Protein AF-A0A965ESL0-F1 (afdb_monomer_lite)

pLDDT: mean 88.55, std 10.42, range [54.72, 98.31]

Structure (mmCIF, N/CA/C/O backbone):
data_AF-A0A965ESL0-F1
#
_entry.id   AF-A0A965ESL0-F1
#
loop_
_atom_site.group_PDB
_atom_site.id
_atom_site.type_symbol
_atom_site.label_atom_id
_atom_site.label_alt_id
_atom_site.label_comp_id
_atom_site.label_asym_id
_atom_site.label_entity_id
_atom_site.label_seq_id
_atom_site.pdbx_PDB_ins_code
_atom_site.Cartn_x
_atom_site.Cartn_y
_atom_site.Cartn_z
_atom_site.occupancy
_atom_site.B_iso_or_equiv
_atom_site.auth_seq_id
_atom_site.auth_comp_id
_atom_site.auth_asym_id
_atom_site.auth_atom_id
_atom_site.pdbx_PDB_model_num
ATOM 1 N N . MET A 1 1 ? 6.754 11.270 -22.108 1.00 60.31 1 MET A N 1
ATOM 2 C CA . MET A 1 1 ? 6.469 12.120 -20.926 1.00 60.31 1 MET A CA 1
ATOM 3 C C . MET A 1 1 ? 5.030 12.626 -20.895 1.00 60.31 1 MET A C 1
ATOM 5 O O . MET A 1 1 ? 4.373 12.376 -19.897 1.00 60.31 1 MET A O 1
ATOM 9 N N . ALA A 1 2 ? 4.503 13.261 -21.953 1.00 66.12 2 ALA A N 1
ATOM 10 C CA . ALA A 1 2 ? 3.136 13.813 -21.953 1.00 66.12 2 ALA A CA 1
ATOM 11 C C . ALA A 1 2 ? 2.031 12.796 -21.579 1.00 66.12 2 ALA A C 1
ATOM 13 O O . ALA A 1 2 ? 1.161 13.108 -20.772 1.00 66.12 2 ALA A O 1
ATOM 14 N N . SER A 1 3 ? 2.111 11.555 -22.074 1.00 71.81 3 SER A N 1
ATOM 15 C CA . SER A 1 3 ? 1.149 10.488 -21.745 1.00 71.81 3 SER A CA 1
ATOM 16 C C . SER A 1 3 ? 1.184 10.044 -20.276 1.00 71.81 3 SER A C 1
ATOM 18 O O . SER A 1 3 ? 0.144 9.746 -19.699 1.00 71.81 3 SER A O 1
ATOM 20 N N . GLN A 1 4 ? 2.361 10.039 -19.644 1.00 65.81 4 GLN A N 1
ATOM 21 C CA . GLN A 1 4 ? 2.513 9.674 -18.230 1.00 65.81 4 GLN A CA 1
ATOM 22 C C . GLN A 1 4 ? 2.005 10.780 -17.304 1.00 65.81 4 GLN A C 1
ATOM 24 O O . GLN A 1 4 ? 1.351 10.484 -16.309 1.00 65.81 4 GLN A O 1
ATOM 29 N N . VAL A 1 5 ? 2.260 12.046 -17.655 1.00 71.12 5 VAL A N 1
ATOM 30 C CA . VAL A 1 5 ? 1.708 13.198 -16.926 1.00 71.12 5 VAL A CA 1
ATOM 31 C C . VAL A 1 5 ? 0.184 13.180 -17.012 1.00 71.12 5 VAL A C 1
ATOM 33 O O . VAL A 1 5 ? -0.473 13.243 -15.980 1.00 71.12 5 VAL A O 1
ATOM 36 N N . ALA A 1 6 ? -0.381 12.985 -18.208 1.00 73.06 6 ALA A N 1
ATOM 37 C CA . ALA A 1 6 ? -1.827 12.883 -18.387 1.00 73.06 6 ALA A CA 1
ATOM 38 C C . ALA A 1 6 ? -2.443 11.735 -17.565 1.00 73.06 6 ALA A C 1
ATOM 40 O O . ALA A 1 6 ? -3.454 11.941 -16.897 1.00 73.06 6 ALA A O 1
ATOM 41 N N . ALA A 1 7 ? -1.814 10.553 -17.550 1.00 72.69 7 ALA A N 1
ATOM 42 C CA . ALA A 1 7 ? -2.277 9.414 -16.756 1.00 72.69 7 ALA A CA 1
ATOM 43 C C . ALA A 1 7 ? -2.210 9.684 -15.241 1.00 72.69 7 ALA A C 1
ATOM 45 O O . ALA A 1 7 ? -3.164 9.387 -14.521 1.00 72.69 7 ALA A O 1
ATOM 46 N N . ALA A 1 8 ? -1.122 10.286 -14.749 1.00 67.19 8 ALA A N 1
ATOM 47 C CA . ALA A 1 8 ? -0.984 10.657 -13.340 1.00 67.19 8 ALA A CA 1
ATOM 48 C C . ALA A 1 8 ? -2.018 11.720 -12.930 1.00 67.19 8 ALA A C 1
ATOM 50 O O . ALA A 1 8 ? -2.659 11.594 -11.887 1.00 67.19 8 ALA A O 1
ATOM 51 N N . THR A 1 9 ? -2.243 12.730 -13.777 1.00 71.56 9 THR A N 1
ATOM 52 C CA . THR A 1 9 ? -3.274 13.753 -13.566 1.00 71.56 9 THR A CA 1
ATOM 53 C C . THR A 1 9 ? -4.673 13.141 -13.559 1.00 71.56 9 THR A C 1
ATOM 55 O O . THR A 1 9 ? -5.454 13.432 -12.656 1.00 71.56 9 THR A O 1
ATOM 58 N N . ALA A 1 10 ? -4.989 12.258 -14.508 1.00 77.31 10 ALA A N 1
ATOM 59 C CA . ALA A 1 10 ? -6.265 11.550 -14.539 1.00 77.31 10 ALA A CA 1
ATOM 60 C C . ALA A 1 10 ? -6.471 10.708 -13.271 1.00 77.31 10 ALA A C 1
ATOM 62 O O . ALA A 1 10 ? -7.527 10.793 -12.648 1.00 77.31 10 ALA A O 1
ATOM 63 N N . SER A 1 11 ? -5.450 9.967 -12.827 1.00 74.25 11 SER A N 1
ATOM 64 C CA . SER A 1 11 ? -5.519 9.191 -11.584 1.00 74.25 11 SER A CA 1
ATOM 65 C C . SER A 1 11 ? -5.742 10.077 -10.356 1.00 74.25 11 SER A C 1
ATOM 67 O O . SER A 1 11 ? -6.554 9.730 -9.499 1.00 74.25 11 SER A O 1
ATOM 69 N N . ALA A 1 12 ? -5.063 11.225 -10.264 1.00 72.69 12 ALA A N 1
ATOM 70 C CA . ALA A 1 12 ? -5.275 12.183 -9.180 1.00 72.69 12 ALA A CA 1
ATOM 71 C C . ALA A 1 12 ? -6.721 12.707 -9.171 1.00 72.69 12 ALA A C 1
ATOM 73 O O . ALA A 1 12 ? -7.355 12.785 -8.116 1.00 72.69 12 ALA A O 1
ATOM 74 N N . TRP A 1 13 ? -7.276 13.014 -10.349 1.00 73.75 13 TRP A N 1
ATOM 75 C CA . TRP A 1 13 ? -8.674 13.418 -10.483 1.00 73.75 13 TRP A CA 1
ATOM 76 C C . TRP A 1 13 ? -9.642 12.314 -10.084 1.00 73.75 13 TRP A C 1
ATOM 78 O O . TRP A 1 13 ? -10.618 12.618 -9.411 1.00 73.75 13 TRP A O 1
ATOM 88 N N . VAL A 1 14 ? -9.376 11.050 -10.420 1.00 80.94 14 VAL A N 1
ATOM 89 C CA . VAL A 1 14 ? -10.219 9.924 -9.989 1.00 80.94 14 VAL A CA 1
ATOM 90 C C . VAL A 1 14 ? -10.283 9.844 -8.464 1.00 80.94 14 VAL A C 1
ATOM 92 O O . VAL A 1 14 ? -11.382 9.808 -7.912 1.00 80.94 14 VAL A O 1
ATOM 95 N N . PHE A 1 15 ? -9.144 9.895 -7.765 1.00 76.38 15 PHE A N 1
ATOM 96 C CA . PHE A 1 15 ? -9.136 9.857 -6.297 1.00 76.38 15 PHE A CA 1
ATOM 97 C C . PHE A 1 15 ? -9.823 11.076 -5.681 1.00 76.38 15 PHE A C 1
ATOM 99 O O . PHE A 1 15 ? -10.613 10.939 -4.747 1.00 76.38 15 PHE A O 1
ATOM 106 N N . ARG A 1 16 ? -9.600 12.266 -6.248 1.00 75.00 16 ARG A N 1
ATOM 107 C CA . ARG A 1 16 ? -10.266 13.491 -5.799 1.00 75.00 16 ARG A CA 1
ATOM 108 C C . ARG A 1 16 ? -11.776 13.452 -6.031 1.00 75.00 16 ARG A C 1
ATOM 110 O O . ARG A 1 16 ? -12.537 13.836 -5.150 1.00 75.00 16 ARG A O 1
ATOM 117 N N . LEU A 1 17 ? -12.224 13.001 -7.199 1.00 78.69 17 LEU A N 1
ATOM 118 C CA . LEU A 1 17 ? -13.643 12.883 -7.523 1.00 78.69 17 LEU A CA 1
ATOM 119 C C . LEU A 1 17 ? -14.314 11.827 -6.649 1.00 78.69 17 LEU A C 1
ATOM 121 O O . LEU A 1 17 ? -15.408 12.084 -6.158 1.00 78.69 17 LEU A O 1
ATOM 125 N N . ALA A 1 18 ? -13.650 10.698 -6.384 1.00 75.75 18 ALA A N 1
ATOM 126 C CA . ALA A 1 18 ? -14.132 9.706 -5.431 1.00 75.75 18 ALA A CA 1
ATOM 127 C C . ALA A 1 18 ? -14.300 10.322 -4.033 1.00 75.75 18 ALA A C 1
ATOM 129 O O . ALA A 1 18 ? -15.378 10.221 -3.451 1.00 75.75 18 ALA A O 1
ATOM 130 N N . TYR A 1 19 ? -13.288 11.040 -3.532 1.00 72.00 19 TYR A N 1
ATOM 131 C CA . TYR A 1 19 ? -13.355 11.748 -2.250 1.00 72.00 19 TYR A CA 1
ATOM 132 C C . TYR A 1 19 ? -14.537 12.732 -2.186 1.00 72.00 19 TYR A C 1
ATOM 134 O O . TYR A 1 19 ? -15.347 12.683 -1.259 1.00 72.00 19 TYR A O 1
ATOM 142 N N . LEU A 1 20 ? -14.689 13.591 -3.201 1.00 73.31 20 LEU A N 1
ATOM 143 C CA . LEU A 1 20 ? -15.765 14.587 -3.274 1.00 73.31 20 LEU A CA 1
ATOM 144 C C . LEU A 1 20 ? -17.155 13.952 -3.432 1.00 73.31 20 LEU A C 1
ATOM 146 O O . LEU A 1 20 ? -18.128 14.440 -2.854 1.00 73.31 20 LEU A O 1
ATOM 150 N N . ALA A 1 21 ? -17.268 12.871 -4.204 1.00 76.75 21 ALA A N 1
ATOM 151 C CA . ALA A 1 21 ? -18.515 12.133 -4.368 1.00 76.75 21 ALA A CA 1
ATOM 152 C C . ALA A 1 21 ? -18.962 11.520 -3.035 1.00 76.75 21 ALA A C 1
ATOM 154 O O . ALA A 1 21 ? -20.127 11.650 -2.660 1.00 76.75 21 ALA A O 1
ATOM 155 N N . LEU A 1 22 ? -18.031 10.937 -2.275 1.00 67.44 22 LEU A N 1
ATOM 156 C CA . LEU A 1 22 ? -18.305 10.383 -0.948 1.00 67.44 22 LEU A CA 1
ATOM 157 C C . LEU A 1 22 ? -18.691 11.474 0.056 1.00 67.44 22 LEU A C 1
ATOM 159 O O . LEU A 1 22 ? -19.660 11.299 0.788 1.00 67.44 22 LEU A O 1
ATOM 163 N N . GLN A 1 23 ? -18.028 12.636 0.035 1.00 64.94 23 GLN A N 1
ATOM 164 C CA . GLN A 1 23 ? -18.424 13.790 0.858 1.00 64.94 23 GLN A CA 1
ATOM 165 C C . GLN A 1 23 ? -19.874 14.236 0.616 1.00 64.94 23 GLN A C 1
ATOM 167 O O . GLN A 1 23 ? -20.544 14.750 1.522 1.00 64.94 23 GLN A O 1
ATOM 172 N N . ARG A 1 24 ? -20.362 14.088 -0.620 1.00 67.06 24 ARG A N 1
ATOM 173 C CA . ARG A 1 24 ? -21.724 14.462 -1.023 1.00 67.06 24 ARG A CA 1
ATOM 174 C C . ARG A 1 24 ? -22.739 13.330 -0.866 1.00 67.06 24 ARG A C 1
ATOM 176 O O . ARG A 1 24 ? -23.935 13.606 -0.917 1.00 67.06 24 ARG A O 1
ATOM 183 N N . ALA A 1 25 ? -22.300 12.092 -0.643 1.00 71.62 25 ALA A N 1
ATOM 184 C CA . ALA A 1 25 ? -23.190 10.954 -0.467 1.00 71.62 25 ALA A CA 1
ATOM 185 C C . ALA A 1 25 ? -23.975 11.082 0.851 1.00 71.62 25 ALA A C 1
ATOM 187 O O . ALA A 1 25 ? -23.467 10.854 1.949 1.00 71.62 25 ALA A O 1
ATOM 188 N N . THR A 1 26 ? -25.258 11.422 0.735 1.00 54.72 26 THR A N 1
ATOM 189 C CA . THR A 1 26 ? -26.199 11.635 1.849 1.00 54.72 26 THR A CA 1
ATOM 190 C C . THR A 1 26 ? -26.342 10.417 2.762 1.00 54.72 26 THR A C 1
ATOM 192 O O . THR A 1 26 ? -26.621 10.571 3.948 1.00 54.72 26 THR A O 1
ATOM 195 N N . LEU A 1 27 ? -26.115 9.213 2.233 1.00 58.69 27 LEU A N 1
ATOM 196 C CA . LEU A 1 27 ? -26.116 7.958 2.989 1.00 58.69 27 LEU A CA 1
ATOM 197 C C . LEU A 1 27 ? -24.990 7.893 4.032 1.00 58.69 27 LEU A C 1
ATOM 199 O O . LEU A 1 27 ? -25.225 7.417 5.136 1.00 58.69 27 LEU A O 1
ATOM 203 N N . LEU A 1 28 ? -23.802 8.424 3.729 1.00 59.88 28 LEU A N 1
ATOM 204 C CA . LEU A 1 28 ? -22.668 8.419 4.660 1.00 59.88 28 LEU A CA 1
ATOM 205 C C . LEU A 1 28 ? -22.870 9.421 5.803 1.00 59.88 28 LEU A C 1
ATOM 207 O O . LEU A 1 28 ? -22.642 9.086 6.965 1.00 59.88 28 LEU A O 1
ATOM 211 N N . ARG A 1 29 ? -23.423 10.603 5.498 1.00 63.31 29 ARG A N 1
ATOM 212 C CA . ARG A 1 29 ? -23.794 11.611 6.510 1.00 63.31 29 ARG A CA 1
ATOM 213 C C . ARG A 1 29 ? -24.826 11.087 7.509 1.00 63.31 29 ARG A C 1
ATOM 215 O O . ARG A 1 29 ? -24.720 11.352 8.699 1.00 63.31 29 ARG A O 1
ATOM 222 N N . ARG A 1 30 ? -25.796 10.284 7.052 1.00 60.03 30 ARG A N 1
ATOM 223 C CA . ARG A 1 30 ? -26.817 9.665 7.924 1.00 60.03 30 ARG A CA 1
ATOM 224 C C . ARG A 1 30 ? -26.239 8.693 8.958 1.00 60.03 30 ARG A C 1
ATOM 226 O O . ARG A 1 30 ? -26.904 8.421 9.950 1.00 60.03 30 ARG A O 1
ATOM 233 N N . HIS A 1 31 ? -25.024 8.192 8.741 1.00 61.72 31 HIS A N 1
ATOM 234 C CA . HIS A 1 31 ? -24.328 7.289 9.657 1.00 61.72 31 HIS A CA 1
ATOM 235 C C . HIS A 1 31 ? -23.148 7.957 10.389 1.00 61.72 31 HIS A C 1
ATOM 237 O O . HIS A 1 31 ? -22.359 7.253 11.015 1.00 61.72 31 HIS A O 1
ATOM 243 N N . GLY A 1 32 ? -23.001 9.290 10.313 1.00 57.41 32 GLY A N 1
ATOM 244 C CA . GLY A 1 32 ? -21.863 10.009 10.909 1.00 57.41 32 GLY A CA 1
ATOM 245 C C . GLY A 1 32 ? -20.515 9.683 10.249 1.00 57.41 32 GLY A C 1
ATOM 246 O O . GLY A 1 32 ? -19.460 9.809 10.870 1.00 57.41 32 GLY A O 1
ATOM 247 N N . ILE A 1 33 ? -20.545 9.208 8.997 1.00 64.06 33 ILE A N 1
ATOM 248 C CA . ILE A 1 33 ? -19.378 8.838 8.181 1.00 64.06 33 ILE A CA 1
ATOM 249 C C . ILE A 1 33 ? -19.012 10.009 7.256 1.00 64.06 33 ILE A C 1
ATOM 251 O O . ILE A 1 33 ? -18.824 9.869 6.052 1.00 64.06 33 ILE A O 1
ATOM 255 N N . ASP A 1 34 ? -18.973 11.210 7.807 1.00 66.12 34 ASP A N 1
ATOM 256 C CA . ASP A 1 34 ? -18.629 12.453 7.118 1.00 66.12 34 ASP A CA 1
ATOM 257 C C . ASP A 1 34 ? -17.328 13.070 7.635 1.00 66.12 34 ASP A C 1
ATOM 259 O O . ASP A 1 34 ? -16.857 14.070 7.092 1.00 66.12 34 ASP A O 1
ATOM 263 N N . SER A 1 35 ? -16.682 12.431 8.619 1.00 78.50 35 SER A N 1
ATOM 264 C CA . SER A 1 35 ? -15.357 12.862 9.057 1.00 78.50 35 SER A CA 1
ATOM 265 C C . SER A 1 35 ? -14.326 12.720 7.919 1.00 78.50 35 SER A C 1
ATOM 267 O O . SER A 1 35 ? -14.246 11.658 7.284 1.00 78.50 35 SER A O 1
ATOM 269 N N . PRO A 1 36 ? -13.477 13.741 7.690 1.00 76.81 36 PRO A N 1
ATOM 270 C CA . PRO A 1 36 ? -12.371 13.682 6.730 1.00 76.81 36 PRO A CA 1
ATOM 271 C C . PRO A 1 36 ? -11.477 12.443 6.901 1.00 76.81 36 PRO A C 1
ATOM 273 O O . PRO A 1 36 ? -11.017 11.854 5.922 1.00 76.81 36 PRO A O 1
ATOM 276 N N . ALA A 1 37 ? -11.311 11.975 8.143 1.00 78.88 37 ALA A N 1
ATOM 277 C CA . ALA A 1 37 ? -10.585 10.751 8.467 1.00 78.88 37 ALA A CA 1
ATOM 278 C C . ALA A 1 37 ? -11.185 9.501 7.799 1.00 78.88 37 ALA A C 1
ATOM 280 O O . ALA A 1 37 ? -10.452 8.697 7.223 1.00 78.88 37 ALA A O 1
ATOM 281 N N . PHE A 1 38 ? -12.508 9.324 7.858 1.00 79.81 38 PHE A N 1
ATOM 282 C CA . PHE A 1 38 ? -13.176 8.155 7.275 1.00 79.81 38 PHE A CA 1
ATOM 283 C C . PHE A 1 38 ? -13.100 8.166 5.748 1.00 79.81 38 PHE A C 1
ATOM 285 O O . PHE A 1 38 ? -12.831 7.140 5.123 1.00 79.81 38 PHE A O 1
ATOM 292 N N . LEU A 1 39 ? -13.284 9.345 5.155 1.00 80.50 39 LEU A N 1
ATOM 293 C CA . LEU A 1 39 ? -13.212 9.544 3.711 1.00 80.50 39 LEU A CA 1
ATOM 294 C C . LEU A 1 39 ? -11.800 9.276 3.179 1.00 80.50 39 LEU A C 1
ATOM 296 O O . LEU A 1 39 ? -11.645 8.552 2.197 1.00 80.50 39 LEU A O 1
ATOM 300 N N . SER A 1 40 ? -10.773 9.774 3.872 1.00 81.38 40 SER A N 1
ATOM 301 C CA . SER A 1 40 ? -9.368 9.491 3.556 1.00 81.38 40 SER A CA 1
ATOM 302 C C . SER A 1 40 ? -9.075 7.984 3.569 1.00 81.38 40 SER A C 1
ATOM 304 O O . SER A 1 40 ? -8.505 7.443 2.619 1.00 81.38 40 SER A O 1
ATOM 306 N N . ARG A 1 41 ? -9.559 7.256 4.586 1.00 84.50 41 ARG A N 1
ATOM 307 C CA . ARG A 1 41 ? -9.397 5.792 4.677 1.00 84.50 41 ARG A CA 1
ATOM 308 C C . ARG A 1 41 ? -10.115 5.044 3.556 1.00 84.50 41 ARG A C 1
ATOM 310 O O . ARG A 1 41 ? -9.591 4.053 3.054 1.00 84.50 41 ARG A O 1
ATOM 317 N N . TYR A 1 42 ? -11.279 5.520 3.125 1.00 83.44 42 TYR A N 1
ATOM 318 C CA . TYR A 1 42 ? -11.976 4.926 1.988 1.00 83.44 42 TYR A CA 1
ATOM 319 C C . TYR A 1 42 ? -11.211 5.130 0.673 1.00 83.44 42 TYR A C 1
ATOM 321 O O . TYR A 1 42 ? -11.039 4.179 -0.088 1.00 83.44 42 TYR A O 1
ATOM 329 N N . VAL A 1 43 ? -10.694 6.337 0.415 1.00 85.62 43 VAL A N 1
ATOM 330 C CA . VAL A 1 43 ? -9.859 6.593 -0.773 1.00 85.62 43 VAL A CA 1
ATOM 331 C C . VAL A 1 43 ? -8.585 5.746 -0.737 1.00 85.62 43 VAL A C 1
ATOM 333 O O . VAL A 1 43 ? -8.197 5.194 -1.765 1.00 85.62 43 VAL A O 1
ATOM 336 N N . SER A 1 44 ? -7.996 5.545 0.445 1.00 87.00 44 SER A N 1
ATOM 337 C CA . SER A 1 44 ? -6.887 4.606 0.647 1.00 87.00 44 SER A CA 1
ATOM 338 C 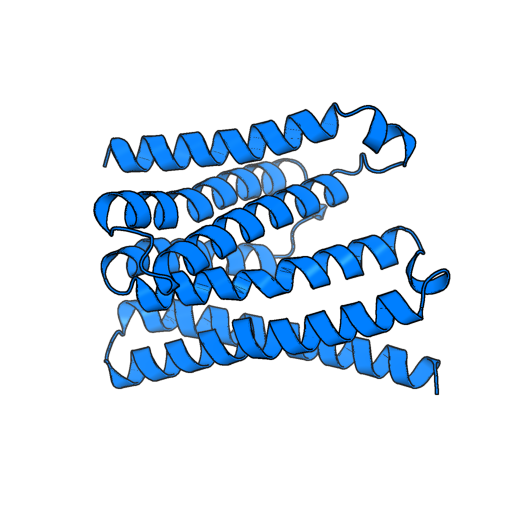C . SER A 1 44 ? -7.256 3.166 0.253 1.00 87.00 44 SER A C 1
ATOM 340 O O . SER A 1 44 ? -6.481 2.513 -0.444 1.00 87.00 44 SER A O 1
ATOM 342 N N . CYS A 1 45 ? -8.455 2.677 0.601 1.00 89.12 45 CYS A N 1
ATOM 343 C CA . CYS A 1 45 ? -8.947 1.372 0.130 1.00 89.12 45 CYS A CA 1
ATOM 344 C C . CYS A 1 45 ? -9.117 1.312 -1.395 1.00 89.12 45 CYS A C 1
ATOM 346 O O . CYS A 1 45 ? -8.781 0.294 -1.997 1.00 89.12 45 CYS A O 1
ATOM 348 N N . LEU A 1 46 ? -9.642 2.369 -2.026 1.00 89.31 46 LEU A N 1
ATOM 349 C CA . LEU A 1 46 ? -9.777 2.421 -3.487 1.00 89.31 46 LEU A CA 1
ATOM 350 C C . LEU A 1 46 ? -8.410 2.371 -4.173 1.00 89.31 46 LEU A C 1
ATOM 352 O O . LEU A 1 46 ? -8.230 1.637 -5.142 1.00 89.31 46 LEU A O 1
ATOM 356 N N . HIS A 1 47 ? -7.445 3.128 -3.651 1.00 91.94 47 HIS A N 1
ATOM 357 C CA . HIS A 1 47 ? -6.070 3.119 -4.127 1.00 91.94 47 HIS A CA 1
ATOM 358 C C . HIS A 1 47 ? -5.439 1.728 -3.998 1.00 91.94 47 HIS A C 1
ATOM 360 O O . HIS A 1 47 ? -4.970 1.176 -4.994 1.00 91.94 47 HIS A O 1
ATOM 366 N N . ALA A 1 48 ? -5.508 1.125 -2.808 1.00 94.12 48 ALA A N 1
ATOM 367 C CA . ALA A 1 48 ? -5.013 -0.227 -2.564 1.00 94.12 48 ALA A CA 1
ATOM 368 C C . ALA A 1 48 ? -5.680 -1.257 -3.487 1.00 94.12 48 ALA A C 1
ATOM 370 O O . ALA A 1 48 ? -4.997 -2.101 -4.058 1.00 94.12 48 ALA A O 1
ATOM 371 N N . GLY A 1 49 ? -6.995 -1.162 -3.704 1.00 94.50 49 GLY A N 1
ATOM 372 C CA . GLY A 1 49 ? -7.713 -2.039 -4.629 1.00 94.50 49 GLY A CA 1
ATOM 373 C C . GLY A 1 49 ? -7.270 -1.897 -6.078 1.00 94.50 49 GLY A C 1
ATOM 374 O O . GLY A 1 49 ? -7.083 -2.910 -6.748 1.00 94.50 49 GLY A O 1
ATOM 375 N N . ALA A 1 50 ? -7.029 -0.672 -6.548 1.00 94.38 50 ALA A N 1
ATOM 376 C CA . ALA A 1 50 ? -6.500 -0.443 -7.888 1.00 94.38 50 ALA A CA 1
ATOM 377 C C . ALA A 1 50 ? -5.096 -1.049 -8.055 1.00 94.38 50 ALA A C 1
ATOM 379 O O . ALA A 1 50 ? -4.824 -1.702 -9.063 1.00 94.38 50 ALA A O 1
ATOM 380 N N . LEU A 1 51 ? -4.224 -0.891 -7.053 1.00 96.88 51 LEU A N 1
ATOM 381 C CA . LEU A 1 51 ? -2.894 -1.499 -7.057 1.00 96.88 51 LEU A CA 1
ATOM 382 C C . LEU A 1 51 ? -2.978 -3.029 -7.042 1.00 96.88 51 LEU A C 1
ATOM 384 O O . LEU A 1 51 ? -2.421 -3.671 -7.929 1.00 96.88 51 LEU A O 1
ATOM 388 N N . VAL A 1 52 ? -3.719 -3.623 -6.104 1.00 97.62 52 VAL A N 1
ATOM 389 C CA . VAL A 1 52 ? -3.887 -5.084 -6.010 1.00 97.62 52 VAL A CA 1
ATOM 390 C C . VAL A 1 52 ? -4.432 -5.664 -7.317 1.00 97.62 52 VAL A C 1
ATOM 392 O O . VAL A 1 52 ? -3.919 -6.679 -7.786 1.00 97.62 52 VAL A O 1
ATOM 395 N N . ALA A 1 53 ? -5.411 -5.005 -7.945 1.00 97.31 53 ALA A N 1
ATOM 396 C CA . ALA A 1 53 ? -5.935 -5.420 -9.243 1.00 97.31 53 ALA A CA 1
ATOM 397 C C . ALA A 1 53 ? -4.854 -5.390 -10.336 1.00 97.31 53 ALA A C 1
ATOM 399 O O . ALA A 1 53 ? -4.702 -6.368 -11.065 1.00 97.31 53 ALA A O 1
ATOM 400 N N . LEU A 1 54 ? -4.055 -4.319 -10.424 1.00 96.94 54 LEU A N 1
ATOM 401 C CA . LEU A 1 54 ? -2.932 -4.252 -11.367 1.00 96.94 54 LEU A CA 1
ATOM 402 C C . LEU A 1 54 ? -1.868 -5.320 -11.101 1.00 96.94 54 LEU A C 1
ATOM 404 O O . LEU A 1 54 ? -1.325 -5.880 -12.053 1.00 96.94 54 LEU A O 1
ATOM 408 N N . GLY A 1 55 ? -1.565 -5.599 -9.832 1.00 97.69 55 GLY A N 1
ATOM 409 C CA . GLY A 1 55 ? -0.639 -6.662 -9.446 1.00 97.69 55 GLY A CA 1
ATOM 410 C C . GLY A 1 55 ? -1.142 -8.034 -9.891 1.00 97.69 55 GLY A C 1
ATOM 411 O O . GLY A 1 55 ? -0.392 -8.802 -10.488 1.00 97.69 55 GLY A O 1
ATOM 412 N N . PHE A 1 56 ? -2.431 -8.311 -9.680 1.00 98.12 56 PHE A N 1
ATOM 413 C CA . PHE A 1 56 ? -3.061 -9.559 -10.105 1.00 98.12 56 PHE A CA 1
ATOM 414 C C . PHE A 1 56 ? -3.080 -9.716 -11.629 1.00 98.12 56 PHE A C 1
ATOM 416 O O . PHE A 1 56 ? -2.703 -10.770 -12.133 1.00 98.12 56 PHE A O 1
ATOM 423 N N . LEU A 1 57 ? -3.474 -8.674 -12.372 1.00 97.75 57 LEU A N 1
ATOM 424 C CA . LEU A 1 57 ? -3.499 -8.711 -13.839 1.00 97.75 57 LEU A CA 1
ATOM 425 C C . LEU A 1 57 ? -2.116 -9.023 -14.426 1.00 97.75 57 LEU A C 1
ATOM 427 O O . LEU A 1 57 ? -2.022 -9.776 -15.393 1.00 97.75 57 LEU A O 1
ATOM 431 N N . TRP A 1 58 ? -1.050 -8.485 -13.826 1.00 97.94 58 TRP A N 1
ATOM 432 C CA . TRP A 1 58 ? 0.321 -8.788 -14.231 1.00 97.94 58 TRP A CA 1
ATOM 433 C C . TRP A 1 58 ? 0.726 -10.231 -13.920 1.00 97.94 58 TRP A C 1
ATOM 435 O O . TRP A 1 58 ? 1.140 -10.952 -14.823 1.00 97.94 58 TRP A O 1
ATOM 445 N N . GLU A 1 59 ? 0.572 -10.679 -12.670 1.00 97.31 59 GLU A N 1
ATOM 446 C CA . GLU A 1 59 ? 0.963 -12.039 -12.257 1.00 97.31 59 GLU A CA 1
ATOM 447 C C . GLU A 1 59 ? 0.148 -13.130 -12.976 1.00 97.31 59 GLU A C 1
ATOM 449 O O . GLU A 1 59 ? 0.645 -14.231 -13.195 1.00 97.31 59 GLU A O 1
ATOM 454 N N . ALA A 1 60 ? -1.080 -12.823 -13.402 1.00 97.50 60 ALA A N 1
ATOM 455 C CA . ALA A 1 60 ? -1.914 -13.718 -14.202 1.00 97.50 60 ALA A CA 1
ATOM 456 C C . ALA A 1 60 ? -1.548 -13.743 -15.702 1.00 97.50 60 ALA A C 1
ATOM 458 O O . ALA A 1 60 ? -2.182 -14.469 -16.466 1.00 97.50 60 ALA A O 1
ATOM 459 N N . GLY A 1 61 ? -0.575 -12.940 -16.153 1.00 96.94 61 GLY A N 1
ATOM 460 C CA . GLY A 1 61 ? -0.222 -12.818 -17.572 1.00 96.94 61 GLY A CA 1
ATOM 461 C C . GLY A 1 61 ? -1.301 -12.136 -18.422 1.00 96.94 61 GLY A C 1
ATOM 462 O O . GLY A 1 61 ? -1.291 -12.252 -19.645 1.00 96.94 61 GLY A O 1
ATOM 463 N N . LEU A 1 62 ? -2.237 -11.427 -17.783 1.00 96.88 62 LEU A N 1
ATOM 464 C CA . LEU A 1 62 ? -3.330 -10.701 -18.437 1.00 96.88 62 LEU A CA 1
ATOM 465 C C . LEU A 1 62 ? -2.947 -9.256 -18.780 1.00 96.88 62 LEU A C 1
ATOM 467 O O . LEU A 1 62 ? -3.743 -8.542 -19.390 1.00 96.88 62 LEU A O 1
ATOM 471 N N . ALA A 1 63 ? -1.754 -8.812 -18.374 1.00 96.00 63 ALA A N 1
ATOM 472 C CA . ALA A 1 63 ? -1.260 -7.467 -18.611 1.00 96.00 63 ALA A CA 1
ATOM 473 C C . ALA A 1 63 ? -0.038 -7.418 -19.521 1.00 96.00 63 ALA A C 1
ATOM 475 O O . ALA A 1 63 ? 0.912 -8.176 -19.347 1.00 96.00 63 ALA A O 1
ATOM 476 N N . ALA A 1 64 ? -0.060 -6.478 -20.469 1.00 94.25 64 ALA A N 1
ATOM 477 C CA . ALA A 1 64 ? 1.061 -6.206 -21.354 1.00 94.25 64 ALA A CA 1
ATOM 478 C C . ALA A 1 64 ? 1.865 -4.987 -20.847 1.00 94.25 64 ALA A C 1
ATOM 480 O O . ALA A 1 64 ? 1.287 -4.060 -20.264 1.00 94.25 64 ALA A O 1
ATOM 481 N N . PRO A 1 65 ? 3.202 -4.964 -21.032 1.00 94.06 65 PRO A N 1
ATOM 482 C CA . PRO A 1 65 ? 4.059 -3.909 -20.482 1.00 94.06 65 PRO A CA 1
ATOM 483 C C . PRO A 1 65 ? 3.712 -2.487 -20.943 1.00 94.06 65 PRO A C 1
ATOM 485 O O . PRO A 1 65 ? 3.938 -1.530 -20.195 1.00 94.06 65 PRO A O 1
ATOM 488 N N . ASP A 1 66 ? 3.190 -2.352 -22.162 1.00 92.75 66 ASP A N 1
ATOM 489 C CA . ASP A 1 66 ? 2.884 -1.099 -22.854 1.00 92.75 66 ASP A CA 1
ATOM 490 C C . ASP A 1 66 ? 1.778 -0.290 -22.168 1.00 92.75 66 ASP A C 1
ATOM 492 O O . ASP A 1 66 ? 1.896 0.932 -22.056 1.00 92.75 66 ASP A O 1
ATOM 496 N N . TRP A 1 67 ? 0.751 -0.956 -21.638 1.00 90.81 67 TRP A N 1
ATOM 497 C CA . TRP A 1 67 ? -0.317 -0.303 -20.882 1.00 90.81 67 TRP A CA 1
ATOM 498 C C . TRP A 1 67 ? -0.160 -0.447 -19.368 1.00 90.81 67 TRP A C 1
ATOM 500 O O . TRP A 1 67 ? -0.566 0.448 -18.622 1.00 90.81 67 TRP A O 1
ATOM 510 N N . TRP A 1 68 ? 0.469 -1.521 -18.886 1.00 95.44 68 TRP A N 1
ATOM 511 C CA . TRP A 1 68 ? 0.613 -1.757 -17.451 1.00 95.44 68 TRP A CA 1
ATOM 512 C C . TRP A 1 68 ? 1.596 -0.784 -16.799 1.00 95.44 68 TRP A C 1
ATOM 514 O O . TRP A 1 68 ? 1.275 -0.161 -15.787 1.00 95.44 68 TRP A O 1
ATOM 524 N N . THR A 1 69 ? 2.773 -0.585 -17.401 1.00 94.25 69 THR A N 1
ATOM 525 C CA . THR A 1 69 ? 3.835 0.255 -16.818 1.00 94.25 69 THR A CA 1
ATOM 526 C C . THR A 1 69 ? 3.395 1.712 -16.618 1.00 94.25 69 THR A C 1
ATOM 528 O O . THR A 1 69 ? 3.654 2.268 -15.546 1.00 94.25 69 THR A O 1
ATOM 531 N N . PRO A 1 70 ? 2.724 2.372 -17.588 1.00 91.25 70 PRO A N 1
ATOM 532 C CA . PRO A 1 70 ? 2.194 3.717 -17.376 1.00 91.25 70 PRO A CA 1
ATOM 533 C C . PRO A 1 70 ? 1.205 3.801 -16.208 1.00 91.25 70 PRO A C 1
ATOM 535 O O . PRO A 1 70 ? 1.305 4.734 -15.412 1.00 91.25 70 PRO A O 1
ATOM 538 N N . LEU A 1 71 ? 0.295 2.830 -16.068 1.00 91.81 71 LEU A N 1
ATOM 539 C CA . LEU A 1 71 ? -0.684 2.803 -14.976 1.00 91.81 71 LEU A CA 1
ATOM 540 C C . LEU A 1 71 ? -0.024 2.536 -13.621 1.00 91.81 71 LEU A C 1
ATOM 542 O O . LEU A 1 71 ? -0.302 3.247 -12.655 1.00 91.81 71 LEU A O 1
ATOM 546 N N . ALA A 1 72 ? 0.902 1.577 -13.571 1.00 93.69 72 ALA A N 1
ATOM 547 C CA . ALA A 1 72 ? 1.681 1.251 -12.382 1.00 93.69 72 ALA A CA 1
ATOM 548 C C . ALA A 1 72 ? 2.421 2.479 -11.829 1.00 93.69 72 ALA A C 1
ATOM 550 O O . ALA A 1 72 ? 2.489 2.667 -10.620 1.00 93.69 72 ALA A O 1
ATOM 551 N N . ARG A 1 73 ? 2.924 3.362 -12.701 1.00 93.56 73 ARG A N 1
ATOM 552 C CA . ARG A 1 73 ? 3.543 4.634 -12.292 1.00 93.56 73 ARG A CA 1
ATOM 553 C C . ARG A 1 73 ? 2.520 5.702 -11.916 1.00 93.56 73 ARG A C 1
ATOM 555 O O . ARG A 1 73 ? 2.727 6.438 -10.956 1.00 93.56 73 ARG A O 1
ATOM 562 N N . ALA A 1 74 ? 1.441 5.821 -12.685 1.00 89.75 74 ALA A N 1
ATOM 563 C CA . ALA A 1 74 ? 0.466 6.895 -12.530 1.00 89.75 74 ALA A CA 1
ATOM 564 C C . ALA A 1 74 ? -0.326 6.800 -11.221 1.00 89.75 74 ALA A C 1
ATOM 566 O O . ALA A 1 74 ? -0.559 7.825 -10.585 1.00 89.75 74 ALA A O 1
ATOM 567 N N . ILE A 1 75 ? -0.722 5.593 -10.806 1.00 90.50 75 ILE A N 1
ATOM 568 C CA . ILE A 1 75 ? -1.625 5.403 -9.664 1.00 90.50 75 ILE A CA 1
ATOM 569 C C . ILE A 1 75 ? -0.992 5.828 -8.322 1.00 90.50 75 ILE A C 1
ATOM 571 O O . ILE A 1 75 ? -1.617 6.626 -7.618 1.00 90.50 75 ILE A O 1
ATOM 575 N N . PRO A 1 76 ? 0.232 5.395 -7.953 1.00 92.56 76 PRO A N 1
ATOM 576 C CA . PRO A 1 76 ? 0.906 5.872 -6.738 1.00 92.56 76 PRO A CA 1
ATOM 577 C C . PRO A 1 76 ? 1.165 7.379 -6.739 1.00 92.56 76 PRO A C 1
ATOM 579 O O . PRO A 1 76 ? 0.967 8.038 -5.723 1.00 92.56 76 PRO A O 1
ATOM 582 N N . ILE A 1 77 ? 1.552 7.951 -7.883 1.00 90.06 77 ILE A N 1
ATOM 583 C CA . ILE A 1 77 ? 1.784 9.397 -7.999 1.00 90.06 77 ILE A CA 1
ATOM 584 C C . ILE A 1 77 ? 0.475 10.178 -7.854 1.00 90.06 77 ILE A C 1
ATOM 586 O O . ILE A 1 77 ? 0.429 11.177 -7.141 1.00 90.06 77 ILE A O 1
ATOM 590 N N . GLY A 1 78 ? -0.608 9.713 -8.481 1.00 84.06 78 GLY A N 1
ATOM 591 C CA . GLY A 1 78 ? -1.929 10.317 -8.330 1.00 84.06 78 GLY A CA 1
ATOM 592 C C . GLY A 1 78 ? -2.413 10.293 -6.879 1.00 84.06 78 GLY A C 1
ATOM 593 O O . GLY A 1 78 ? -3.010 11.263 -6.412 1.00 84.06 78 GLY A O 1
ATOM 594 N N . TYR A 1 79 ? -2.099 9.221 -6.150 1.00 87.25 79 TYR A N 1
ATOM 595 C CA . TYR A 1 79 ? -2.393 9.116 -4.724 1.00 87.25 79 TYR A CA 1
ATOM 596 C C . TYR A 1 79 ? -1.529 10.055 -3.870 1.00 87.25 79 TYR A C 1
ATOM 598 O O . TYR A 1 79 ? -2.062 10.715 -2.988 1.00 87.25 79 TYR A O 1
ATOM 606 N N . LEU A 1 80 ? -0.245 10.247 -4.194 1.00 89.94 80 LEU A N 1
ATOM 607 C CA . LEU A 1 80 ? 0.580 11.268 -3.532 1.00 89.94 80 LEU A CA 1
ATOM 608 C C . LEU A 1 80 ? 0.052 12.693 -3.723 1.00 89.94 80 LEU A C 1
ATOM 610 O O . LEU A 1 80 ? 0.138 13.502 -2.804 1.00 89.94 80 LEU A O 1
ATOM 614 N N . VAL A 1 81 ? -0.497 13.021 -4.896 1.00 86.12 81 VAL A N 1
ATOM 615 C CA . VAL A 1 81 ? -1.134 14.332 -5.120 1.00 86.12 81 VAL A CA 1
ATOM 616 C C . VAL A 1 81 ? -2.361 14.495 -4.219 1.00 86.12 81 VAL A C 1
ATOM 618 O O . VAL A 1 81 ? -2.571 15.564 -3.644 1.00 86.12 81 VAL A O 1
ATOM 621 N N . HIS A 1 82 ? -3.156 13.434 -4.070 1.00 84.00 82 HIS A N 1
ATOM 622 C CA . HIS A 1 82 ? -4.264 13.402 -3.121 1.00 84.00 82 HIS A CA 1
ATOM 623 C C . HIS A 1 82 ? -3.775 13.570 -1.671 1.00 84.00 82 HIS A C 1
ATOM 625 O O . HIS A 1 82 ? -4.318 14.396 -0.937 1.00 84.00 82 HIS A O 1
ATOM 631 N N . ASP A 1 83 ? -2.715 12.867 -1.277 1.00 86.75 83 ASP A N 1
ATOM 632 C CA . ASP A 1 83 ? -2.137 12.964 0.063 1.00 86.75 83 ASP A CA 1
ATOM 633 C C . ASP A 1 83 ? -1.585 14.358 0.344 1.00 86.75 83 ASP A C 1
ATOM 635 O O . ASP A 1 83 ? -1.860 14.915 1.400 1.00 86.75 83 ASP A O 1
ATOM 639 N N . ALA A 1 84 ? -0.888 14.975 -0.613 1.00 87.00 84 ALA A N 1
ATOM 640 C CA . ALA A 1 84 ? -0.408 16.348 -0.492 1.00 87.00 84 ALA A CA 1
ATOM 641 C C . ALA A 1 84 ? -1.566 17.328 -0.252 1.00 87.00 84 ALA A C 1
ATOM 643 O O . ALA A 1 84 ? -1.485 18.186 0.626 1.00 87.00 84 ALA A O 1
ATOM 644 N N . HIS A 1 85 ? -2.677 17.169 -0.978 1.00 83.81 85 HIS A N 1
ATOM 645 C CA . HIS A 1 85 ? -3.873 17.974 -0.748 1.00 83.81 85 HIS A CA 1
ATOM 646 C C . HIS A 1 85 ? -4.437 17.776 0.666 1.00 83.81 85 HIS A C 1
ATOM 648 O O . HIS A 1 85 ? -4.750 18.760 1.340 1.00 83.81 85 HIS A O 1
ATOM 654 N N . LEU A 1 86 ? -4.539 16.528 1.134 1.00 82.25 86 LEU A N 1
ATOM 655 C CA . LEU A 1 86 ? -5.019 16.227 2.483 1.00 82.25 86 LEU A CA 1
ATOM 656 C C . LEU A 1 86 ? -4.064 16.712 3.576 1.00 82.25 86 LEU A C 1
ATOM 658 O O . LEU A 1 86 ? -4.530 17.183 4.601 1.00 82.25 86 LEU A O 1
ATOM 662 N N . ILE A 1 87 ? -2.751 16.651 3.377 1.00 87.06 87 ILE A N 1
ATOM 663 C CA . ILE A 1 87 ? -1.768 17.187 4.328 1.00 87.06 87 ILE A CA 1
ATOM 664 C C . ILE A 1 87 ? -1.935 18.703 4.464 1.00 87.06 87 ILE A C 1
ATOM 666 O O . ILE A 1 87 ? -1.887 19.231 5.571 1.00 87.06 87 ILE A O 1
ATOM 670 N N . CYS A 1 88 ? -2.168 19.410 3.355 1.00 86.31 88 CYS A N 1
ATOM 671 C CA . CYS A 1 88 ? -2.373 20.857 3.376 1.00 86.31 88 CYS A CA 1
ATOM 672 C C . CYS A 1 88 ? -3.718 21.281 3.985 1.00 86.31 88 CYS A C 1
ATOM 674 O O . CYS A 1 88 ? -3.822 22.399 4.483 1.00 86.31 88 CYS A O 1
ATOM 676 N N . THR A 1 89 ? -4.748 20.436 3.910 1.00 82.62 89 THR A N 1
ATOM 677 C CA . THR A 1 89 ? -6.116 20.785 4.340 1.00 82.62 89 THR A CA 1
ATOM 678 C C . THR A 1 89 ? -6.498 20.198 5.695 1.00 82.62 89 THR A C 1
ATOM 680 O O . THR A 1 89 ? -7.252 20.821 6.431 1.00 82.62 89 THR A O 1
ATOM 683 N N . GLU A 1 90 ? -5.951 19.036 6.044 1.00 85.19 90 GLU A N 1
ATOM 684 C CA . GLU A 1 90 ? -6.275 18.240 7.231 1.00 85.19 90 GLU A CA 1
ATOM 685 C C . GLU A 1 90 ? -4.992 17.607 7.830 1.00 85.19 90 GLU A C 1
ATOM 687 O O . GLU A 1 90 ? -4.869 16.378 7.919 1.00 85.19 90 GLU A O 1
ATOM 692 N N . PRO A 1 91 ? -3.992 18.414 8.245 1.00 85.19 91 PRO A N 1
ATOM 693 C CA . PRO A 1 91 ? -2.677 17.912 8.664 1.00 85.19 91 PRO A CA 1
ATOM 694 C C . PRO A 1 91 ? -2.734 16.969 9.874 1.00 85.19 91 PRO A C 1
ATOM 696 O O . PRO A 1 91 ? -1.874 16.105 10.026 1.00 85.19 91 PRO A O 1
ATOM 699 N N . SER A 1 92 ? -3.764 17.088 10.718 1.00 84.88 92 SER A N 1
ATOM 700 C CA . SER A 1 92 ? -3.981 16.235 11.896 1.00 84.88 92 SER A CA 1
ATOM 701 C C . SER A 1 92 ? -4.229 14.760 11.555 1.00 84.88 92 SER A C 1
ATOM 703 O O . SER A 1 92 ? -4.127 13.902 12.432 1.00 84.88 92 SER A O 1
ATOM 705 N N . LEU A 1 93 ? -4.545 14.448 10.295 1.00 79.25 93 LEU A N 1
ATOM 706 C CA . LEU A 1 93 ? -4.781 13.083 9.826 1.00 79.25 93 LEU A CA 1
ATOM 707 C C . LEU A 1 93 ? -3.496 12.330 9.462 1.00 79.25 93 LEU A C 1
ATOM 709 O O . LEU A 1 93 ? -3.560 11.124 9.208 1.00 79.25 93 LEU A O 1
ATOM 713 N N . TRP A 1 94 ? -2.352 13.017 9.417 1.00 80.62 94 TRP A N 1
ATOM 714 C CA . TRP A 1 94 ? -1.123 12.484 8.843 1.00 80.62 94 TRP A CA 1
ATOM 715 C C . TRP A 1 94 ? -0.015 12.303 9.872 1.00 80.62 94 TRP A C 1
ATOM 717 O O . TRP A 1 94 ? 0.433 13.237 10.530 1.00 80.62 94 TRP A O 1
ATOM 727 N N . GLU A 1 95 ? 0.485 11.072 9.946 1.00 86.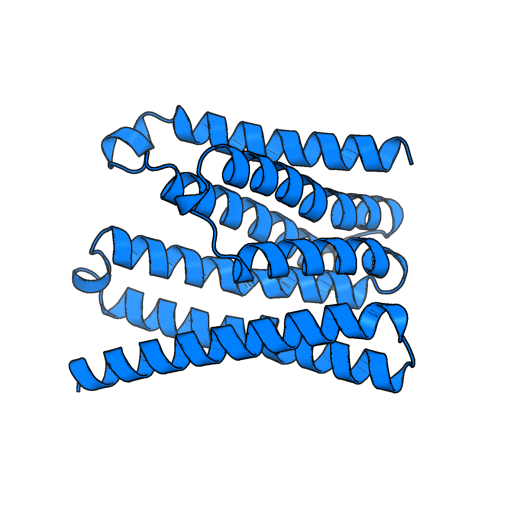94 95 GLU A N 1
ATOM 728 C CA . GLU A 1 95 ? 1.720 10.754 10.653 1.00 86.94 95 GLU A CA 1
ATOM 729 C C . GLU A 1 95 ? 2.897 10.761 9.674 1.00 86.94 95 GLU A C 1
ATOM 731 O O . GLU A 1 95 ? 2.794 10.241 8.559 1.00 86.94 95 GLU A O 1
ATOM 736 N N . LEU A 1 96 ? 4.050 11.276 10.113 1.00 87.81 96 LEU A N 1
ATOM 737 C CA . LEU A 1 96 ? 5.265 11.343 9.294 1.00 87.81 96 LEU A CA 1
ATOM 738 C C . LEU A 1 96 ? 5.665 9.973 8.721 1.00 87.81 96 LEU A C 1
ATOM 740 O O . LEU A 1 96 ? 6.108 9.889 7.579 1.00 87.81 96 LEU A O 1
ATOM 744 N N . SER A 1 97 ? 5.473 8.897 9.491 1.00 88.81 97 SER A N 1
ATOM 745 C CA . SER A 1 97 ? 5.787 7.530 9.055 1.00 88.81 97 SER A CA 1
ATOM 746 C C . SER A 1 97 ? 4.944 7.085 7.851 1.00 88.81 97 SER A C 1
ATOM 748 O O . SER A 1 97 ? 5.470 6.449 6.939 1.00 88.81 97 SER A O 1
ATOM 750 N N . ALA A 1 98 ? 3.661 7.461 7.808 1.00 88.50 98 ALA A N 1
ATOM 751 C CA . ALA A 1 98 ? 2.758 7.143 6.705 1.00 88.50 98 ALA A CA 1
ATOM 752 C C . ALA A 1 98 ? 3.111 7.946 5.446 1.00 88.50 98 ALA A C 1
ATOM 754 O O . ALA A 1 98 ? 3.205 7.376 4.361 1.00 88.50 98 ALA A O 1
ATOM 755 N N . VAL A 1 99 ? 3.394 9.245 5.601 1.00 89.81 99 VAL A N 1
ATOM 756 C CA . VAL A 1 99 ? 3.836 10.103 4.488 1.00 89.81 99 VAL A CA 1
ATOM 757 C C . VAL A 1 99 ? 5.142 9.578 3.894 1.00 89.81 99 VAL A C 1
ATOM 759 O O . VAL A 1 99 ? 5.242 9.393 2.681 1.00 89.81 99 VAL A O 1
ATOM 762 N N . ALA A 1 100 ? 6.129 9.275 4.743 1.00 91.69 100 ALA A N 1
ATOM 763 C CA . ALA A 1 100 ? 7.401 8.713 4.307 1.00 91.69 100 ALA A CA 1
ATOM 764 C C . ALA A 1 100 ? 7.200 7.394 3.549 1.00 91.69 100 ALA A C 1
ATOM 766 O O . ALA A 1 100 ? 7.782 7.207 2.484 1.00 91.69 100 ALA A O 1
ATOM 767 N N . HIS A 1 101 ? 6.334 6.508 4.046 1.00 93.81 101 HIS A N 1
ATOM 768 C CA . HIS A 1 101 ? 6.019 5.254 3.368 1.00 93.81 101 HIS A CA 1
ATOM 769 C C . HIS A 1 101 ? 5.438 5.473 1.969 1.00 93.81 101 HIS A C 1
ATOM 771 O O . HIS A 1 101 ? 5.937 4.876 1.019 1.00 93.81 101 HIS A O 1
ATOM 777 N N . HIS A 1 102 ? 4.435 6.343 1.819 1.00 94.19 102 HIS A N 1
ATOM 778 C CA . HIS A 1 102 ? 3.812 6.596 0.516 1.00 94.19 102 HIS A CA 1
ATOM 779 C C . HIS A 1 102 ? 4.792 7.238 -0.469 1.00 94.19 102 HIS A C 1
ATOM 781 O O . HIS A 1 102 ? 4.850 6.831 -1.629 1.00 94.19 102 HIS A O 1
ATOM 787 N N . VAL A 1 103 ? 5.603 8.198 -0.010 1.00 94.69 103 VAL A N 1
ATOM 788 C CA . VAL A 1 103 ? 6.612 8.855 -0.853 1.00 94.69 103 VAL A CA 1
ATOM 789 C C . VAL A 1 103 ? 7.665 7.851 -1.315 1.00 94.69 103 VAL A C 1
ATOM 791 O O . VAL A 1 103 ? 7.919 7.743 -2.514 1.00 94.69 103 VAL A O 1
ATOM 794 N N . ILE A 1 104 ? 8.243 7.076 -0.392 1.00 95.69 104 ILE A N 1
ATOM 795 C CA . ILE A 1 104 ? 9.257 6.069 -0.730 1.00 95.69 104 ILE A CA 1
ATOM 796 C C . ILE A 1 104 ? 8.664 5.007 -1.663 1.00 95.69 104 ILE A C 1
ATOM 798 O O . ILE A 1 104 ? 9.304 4.630 -2.642 1.00 95.69 104 ILE A O 1
ATOM 802 N N . PHE A 1 105 ? 7.439 4.548 -1.398 1.00 96.12 105 PHE A N 1
ATOM 803 C CA . PHE A 1 105 ? 6.764 3.553 -2.226 1.00 96.12 105 PHE A CA 1
ATOM 804 C C . PHE A 1 105 ? 6.508 4.064 -3.646 1.00 96.12 105 PHE A C 1
ATOM 806 O O . PHE A 1 105 ? 6.857 3.384 -4.609 1.00 96.12 105 PHE A O 1
ATOM 813 N N . ALA A 1 106 ? 5.974 5.276 -3.804 1.00 94.94 106 ALA A N 1
ATOM 814 C CA . ALA A 1 106 ? 5.721 5.844 -5.123 1.00 94.94 106 ALA A CA 1
ATOM 815 C C . ALA A 1 106 ? 7.016 6.076 -5.917 1.00 94.94 106 ALA A C 1
ATOM 817 O O . ALA A 1 106 ? 7.054 5.784 -7.112 1.00 94.94 106 ALA A O 1
ATOM 818 N N . LEU A 1 107 ? 8.088 6.547 -5.266 1.00 94.94 107 LEU A N 1
ATOM 819 C CA . LEU A 1 107 ? 9.401 6.710 -5.901 1.00 94.94 107 LEU A CA 1
ATOM 820 C C . LEU A 1 107 ? 9.998 5.364 -6.325 1.00 94.94 107 LEU A C 1
ATOM 822 O O . LEU A 1 107 ? 10.480 5.235 -7.454 1.00 94.94 107 LEU A O 1
ATOM 826 N N . LEU A 1 108 ? 9.913 4.351 -5.455 1.00 95.81 108 LEU A N 1
ATOM 827 C CA . LEU A 1 108 ? 10.354 2.996 -5.767 1.00 95.81 108 LEU A CA 1
ATOM 828 C C . LEU A 1 108 ? 9.606 2.456 -6.984 1.00 95.81 108 LEU A C 1
ATOM 830 O O . LEU A 1 108 ? 10.241 2.002 -7.930 1.00 95.81 108 LEU A O 1
ATOM 834 N N . VAL A 1 109 ? 8.274 2.532 -6.985 1.00 94.94 109 VAL A N 1
ATOM 835 C CA . VAL A 1 109 ? 7.440 2.047 -8.091 1.00 94.94 109 VAL A CA 1
ATOM 836 C C . VAL A 1 109 ? 7.737 2.815 -9.375 1.00 94.94 109 VAL A C 1
ATOM 838 O O . VAL A 1 109 ? 7.867 2.209 -10.437 1.00 94.94 109 VAL A O 1
ATOM 841 N N . TYR A 1 110 ? 7.908 4.136 -9.301 1.00 93.75 110 TYR A N 1
ATOM 842 C CA . TYR A 1 110 ? 8.242 4.949 -10.467 1.00 93.75 110 TYR A CA 1
ATOM 843 C C . TYR A 1 110 ? 9.530 4.464 -11.151 1.00 93.75 110 TYR A C 1
ATOM 845 O O . TYR A 1 110 ? 9.558 4.280 -12.377 1.00 93.75 110 TYR A O 1
ATOM 853 N N . ALA A 1 111 ? 10.564 4.192 -10.349 1.00 94.12 111 ALA A N 1
ATOM 854 C CA . ALA A 1 111 ? 11.849 3.685 -10.813 1.00 94.12 111 ALA A CA 1
ATOM 855 C C . ALA A 1 111 ? 11.792 2.208 -11.250 1.00 94.12 111 ALA A C 1
ATOM 857 O O . ALA A 1 111 ? 12.393 1.844 -12.261 1.00 94.12 111 ALA A O 1
ATOM 858 N N . ALA A 1 112 ? 11.056 1.363 -10.525 1.00 94.81 112 ALA A N 1
ATOM 859 C CA . ALA A 1 112 ? 11.076 -0.088 -10.687 1.00 94.81 112 ALA A CA 1
ATOM 860 C C . ALA A 1 112 ? 10.066 -0.627 -11.710 1.00 94.81 112 ALA A C 1
ATOM 862 O O . ALA A 1 112 ? 10.352 -1.651 -12.319 1.00 94.81 112 ALA A O 1
ATOM 863 N N . ALA A 1 113 ? 8.937 0.045 -11.969 1.00 94.12 113 ALA A N 1
ATOM 864 C CA . ALA A 1 113 ? 7.830 -0.528 -12.750 1.00 94.12 113 ALA A CA 1
ATOM 865 C C . ALA A 1 113 ? 8.236 -1.046 -14.140 1.00 94.12 113 ALA A C 1
ATOM 867 O O . ALA A 1 113 ? 7.738 -2.075 -14.573 1.00 94.12 113 ALA A O 1
ATOM 868 N N . GLY A 1 114 ? 9.146 -0.356 -14.836 1.00 93.44 114 GLY A N 1
ATOM 869 C CA . GLY A 1 114 ? 9.596 -0.786 -16.165 1.00 93.44 114 GLY A CA 1
ATOM 870 C C . GLY A 1 114 ? 10.724 -1.821 -16.144 1.00 93.44 114 GLY A C 1
ATOM 871 O O . GLY A 1 114 ? 10.758 -2.699 -16.997 1.00 93.44 114 GLY A O 1
ATOM 872 N N . ALA A 1 115 ? 11.653 -1.712 -15.192 1.00 94.31 115 ALA A N 1
ATOM 873 C CA . ALA A 1 115 ? 12.843 -2.567 -15.135 1.00 94.31 115 ALA A CA 1
ATOM 874 C C . ALA A 1 115 ? 12.608 -3.865 -14.343 1.00 94.31 115 ALA A C 1
ATOM 876 O O . ALA A 1 115 ? 13.192 -4.898 -14.649 1.00 94.31 115 ALA A O 1
ATOM 877 N N . TYR A 1 116 ? 11.729 -3.808 -13.344 1.00 96.31 116 TYR A N 1
ATOM 878 C CA . TYR A 1 116 ? 11.394 -4.890 -12.421 1.00 96.31 116 TYR A CA 1
ATOM 879 C C . TYR A 1 116 ? 9.864 -4.988 -12.257 1.00 96.31 116 TYR A C 1
ATOM 881 O O . TYR A 1 116 ? 9.324 -4.746 -11.167 1.00 96.31 116 TYR A O 1
ATOM 889 N N . PRO A 1 117 ? 9.124 -5.307 -13.333 1.00 96.06 117 PRO A N 1
ATOM 890 C CA . PRO A 1 117 ? 7.665 -5.305 -13.298 1.00 96.06 117 PRO A CA 1
ATOM 891 C C . PRO A 1 117 ? 7.098 -6.402 -12.385 1.00 96.06 117 PRO A C 1
ATOM 893 O O . PRO A 1 117 ? 6.154 -6.135 -11.651 1.00 96.06 117 PRO A O 1
ATOM 896 N N . ASN A 1 118 ? 7.731 -7.582 -12.315 1.00 96.75 118 ASN A N 1
ATOM 897 C CA . ASN A 1 118 ? 7.340 -8.654 -11.384 1.00 96.75 118 ASN A CA 1
ATOM 898 C C . ASN A 1 118 ? 7.448 -8.207 -9.915 1.00 96.75 118 ASN A C 1
ATOM 900 O O . ASN A 1 118 ? 6.529 -8.401 -9.122 1.00 96.75 118 ASN A O 1
ATOM 904 N N . HIS A 1 119 ? 8.555 -7.557 -9.540 1.00 96.62 119 HIS A N 1
ATOM 905 C CA . HIS A 1 119 ? 8.725 -6.992 -8.196 1.00 96.62 119 HIS A CA 1
ATOM 906 C C . HIS A 1 119 ? 7.675 -5.932 -7.900 1.00 96.62 119 HIS A C 1
ATOM 908 O O . HIS A 1 119 ? 7.083 -5.926 -6.825 1.00 96.62 119 HIS A O 1
ATOM 914 N N . THR A 1 120 ? 7.406 -5.066 -8.871 1.00 97.69 120 THR A N 1
ATOM 915 C CA . THR A 1 120 ? 6.409 -4.004 -8.738 1.00 97.69 120 THR A CA 1
ATOM 916 C C . THR A 1 120 ? 4.989 -4.571 -8.593 1.00 97.69 120 THR A C 1
ATOM 918 O O . THR A 1 120 ? 4.254 -4.145 -7.705 1.00 97.69 120 THR A O 1
ATOM 921 N N . ALA A 1 121 ? 4.610 -5.584 -9.376 1.00 97.88 121 ALA A N 1
ATOM 922 C CA . ALA A 1 121 ? 3.318 -6.260 -9.264 1.00 97.88 121 ALA A CA 1
ATOM 923 C C . ALA A 1 121 ? 3.130 -6.923 -7.891 1.00 97.88 121 ALA A C 1
ATOM 925 O O . ALA A 1 121 ? 2.102 -6.748 -7.238 1.00 97.88 121 ALA A O 1
ATOM 926 N N . ARG A 1 122 ? 4.156 -7.615 -7.393 1.00 97.62 122 ARG A N 1
ATOM 927 C CA . ARG A 1 122 ? 4.163 -8.196 -6.042 1.00 97.62 122 ARG A CA 1
ATOM 928 C C . ARG A 1 122 ? 4.136 -7.137 -4.939 1.00 97.62 122 ARG A C 1
ATOM 930 O O . ARG A 1 122 ? 3.484 -7.350 -3.920 1.00 97.62 122 ARG A O 1
ATOM 937 N N . ALA A 1 123 ? 4.790 -5.992 -5.143 1.00 97.25 123 ALA A N 1
ATOM 938 C CA . ALA A 1 123 ? 4.683 -4.843 -4.247 1.00 97.25 123 ALA A CA 1
ATOM 939 C C . ALA A 1 123 ? 3.248 -4.295 -4.214 1.00 97.25 123 ALA A C 1
ATOM 941 O O . ALA A 1 123 ? 2.769 -3.909 -3.157 1.00 97.25 123 ALA A O 1
ATOM 942 N N . PHE A 1 124 ? 2.521 -4.322 -5.332 1.00 98.06 124 PHE A N 1
ATOM 943 C CA . PHE A 1 124 ? 1.105 -3.954 -5.353 1.00 98.06 124 PHE A CA 1
ATOM 944 C C . PHE A 1 124 ? 0.211 -4.972 -4.647 1.00 98.06 124 PHE A C 1
ATOM 946 O O . PHE A 1 124 ? -0.707 -4.584 -3.930 1.00 98.06 124 PHE A O 1
ATOM 953 N N . LEU A 1 125 ? 0.501 -6.269 -4.769 1.00 97.94 125 LEU A N 1
ATOM 954 C CA . LEU A 1 125 ? -0.183 -7.295 -3.974 1.00 97.94 125 LEU A CA 1
ATOM 955 C C . LEU A 1 125 ? 0.066 -7.120 -2.462 1.00 97.94 125 LEU A C 1
ATOM 957 O O . LEU A 1 125 ? -0.767 -7.538 -1.658 1.00 97.94 125 LEU A O 1
ATOM 961 N N . ALA A 1 126 ? 1.153 -6.445 -2.061 1.00 97.19 126 ALA A N 1
ATOM 962 C CA . ALA A 1 126 ? 1.400 -6.035 -0.674 1.00 97.19 126 ALA A CA 1
ATOM 963 C C . ALA A 1 126 ? 0.321 -5.125 -0.085 1.00 97.19 126 ALA A C 1
ATOM 965 O O . ALA A 1 126 ? 0.074 -5.153 1.125 1.00 97.19 126 ALA A O 1
ATOM 966 N N . GLU A 1 127 ? -0.388 -4.390 -0.936 1.00 96.75 127 GLU A N 1
ATOM 967 C CA . GLU A 1 127 ? -1.486 -3.526 -0.526 1.00 96.75 127 GLU A CA 1
ATOM 968 C C . GLU A 1 127 ? -2.744 -4.312 -0.122 1.00 96.75 127 GLU A C 1
ATOM 970 O O . GLU A 1 127 ? -3.653 -3.744 0.478 1.00 96.75 127 GLU A O 1
ATOM 975 N N . LEU A 1 128 ? -2.782 -5.640 -0.311 1.00 95.69 128 LEU A N 1
ATOM 976 C CA . LEU A 1 128 ? -3.889 -6.483 0.153 1.00 95.69 128 LEU A CA 1
ATOM 977 C C . LEU A 1 128 ? -4.116 -6.378 1.671 1.00 95.69 128 LEU A C 1
ATOM 979 O O . LEU A 1 128 ? -5.249 -6.473 2.139 1.00 95.69 128 LEU A O 1
ATOM 983 N N . SER A 1 129 ? -3.069 -6.130 2.462 1.00 96.25 129 SER A N 1
ATOM 984 C CA . SER A 1 129 ? -3.219 -5.973 3.915 1.00 96.25 129 SER A CA 1
ATOM 985 C C . SER A 1 129 ? -3.938 -4.676 4.321 1.00 96.25 129 SER A C 1
ATOM 987 O O . SER A 1 129 ? -4.299 -4.523 5.487 1.00 96.25 129 SER A O 1
ATOM 989 N N . VAL A 1 130 ? -4.156 -3.733 3.393 1.00 95.12 130 VAL A N 1
ATOM 990 C CA . VAL A 1 130 ? -4.879 -2.473 3.651 1.00 95.12 130 VAL A CA 1
ATOM 991 C C . VAL A 1 130 ? -6.361 -2.727 3.917 1.00 95.12 130 VAL A C 1
ATOM 993 O O . VAL A 1 130 ? -6.955 -2.045 4.750 1.00 95.12 130 VAL A O 1
ATOM 996 N N . PHE A 1 131 ? -6.959 -3.736 3.279 1.00 94.75 131 PHE A N 1
ATOM 997 C CA . PHE A 1 131 ? -8.371 -4.067 3.483 1.00 94.75 131 PHE A CA 1
ATOM 998 C C . PHE A 1 131 ? -8.683 -4.481 4.929 1.00 94.75 131 PHE A C 1
ATOM 1000 O O . PHE A 1 131 ? -9.496 -3.802 5.563 1.00 94.75 131 PHE A O 1
ATOM 1007 N N . PRO A 1 132 ? -8.038 -5.517 5.508 1.00 95.88 132 PRO A N 1
ATOM 1008 C CA . PRO A 1 132 ? -8.296 -5.879 6.898 1.00 95.88 132 PRO A CA 1
ATOM 1009 C C . PRO A 1 132 ? -7.824 -4.796 7.883 1.00 95.88 132 PRO A C 1
ATOM 1011 O O . PRO A 1 132 ? -8.411 -4.647 8.957 1.00 95.88 132 PRO A O 1
ATOM 1014 N N . LEU A 1 133 ? -6.821 -3.982 7.518 1.00 94.69 133 LEU A N 1
ATOM 1015 C CA . LEU A 1 133 ? -6.393 -2.831 8.320 1.00 94.69 133 LEU A CA 1
ATOM 1016 C C . LEU A 1 133 ? -7.510 -1.790 8.450 1.00 94.69 133 LEU A C 1
ATOM 1018 O O . LEU A 1 133 ? -7.877 -1.408 9.563 1.00 94.69 133 LEU A O 1
ATOM 1022 N N . ASN A 1 134 ? -8.062 -1.344 7.321 1.00 92.25 134 ASN A N 1
ATOM 1023 C CA . ASN A 1 134 ? -9.099 -0.317 7.297 1.00 92.25 134 ASN A CA 1
ATOM 1024 C C . ASN A 1 134 ? -10.437 -0.843 7.830 1.00 92.25 134 ASN A C 1
ATOM 1026 O O . ASN A 1 134 ? -11.133 -0.099 8.520 1.00 92.25 134 ASN A O 1
ATOM 1030 N N . LEU A 1 135 ? -10.766 -2.123 7.610 1.00 92.56 135 LEU A N 1
ATOM 1031 C CA . LEU A 1 135 ? -11.921 -2.756 8.251 1.00 92.56 135 LEU A CA 1
ATOM 1032 C C . LEU A 1 135 ? -11.765 -2.772 9.777 1.00 92.56 135 LEU A C 1
ATOM 1034 O O . LEU A 1 135 ? -12.671 -2.345 10.488 1.00 92.56 135 LEU A O 1
ATOM 1038 N N . GLY A 1 136 ? -10.602 -3.183 10.289 1.00 92.44 136 GLY A N 1
ATOM 1039 C CA . GLY A 1 136 ? -10.332 -3.195 11.729 1.00 92.44 136 GLY A CA 1
ATOM 1040 C C . GLY A 1 136 ? -10.408 -1.800 12.350 1.00 92.44 136 GLY A C 1
ATOM 1041 O O . GLY A 1 136 ? -11.019 -1.620 13.402 1.00 92.44 136 GLY A O 1
ATOM 1042 N N . TRP A 1 137 ? -9.850 -0.795 11.670 1.00 91.25 137 TRP A N 1
ATOM 1043 C CA . TRP A 1 137 ? -9.963 0.605 12.081 1.00 91.25 137 TRP A CA 1
ATOM 1044 C C . TRP A 1 137 ? -11.421 1.082 12.117 1.00 91.25 137 TRP A C 1
ATOM 1046 O O . TRP A 1 137 ? -11.835 1.693 13.102 1.00 91.25 137 TRP A O 1
ATOM 1056 N N . ALA A 1 138 ? -12.207 0.776 11.080 1.00 89.56 138 ALA A N 1
ATOM 1057 C CA . ALA A 1 138 ? -13.615 1.154 11.007 1.00 89.56 138 ALA A CA 1
ATOM 1058 C C . ALA A 1 138 ? -14.440 0.486 12.115 1.00 89.56 138 ALA A C 1
ATOM 1060 O O . ALA A 1 138 ? -15.285 1.144 12.724 1.00 89.56 138 ALA A O 1
ATOM 1061 N N . MET A 1 139 ? -14.162 -0.786 12.425 1.00 91.00 139 MET A N 1
ATOM 1062 C CA . MET A 1 139 ? -14.810 -1.482 13.537 1.00 91.00 139 MET A CA 1
ATOM 1063 C C . MET A 1 139 ? -14.549 -0.753 14.856 1.00 91.00 139 MET A C 1
ATOM 1065 O O . MET A 1 139 ? -15.514 -0.344 15.489 1.00 91.00 139 MET A O 1
ATOM 1069 N N . ILE A 1 140 ? -13.278 -0.468 15.176 1.00 89.88 140 ILE A N 1
ATOM 1070 C CA . ILE A 1 140 ? -12.873 0.263 16.394 1.00 89.88 140 ILE A CA 1
ATOM 1071 C C . ILE A 1 140 ? -13.543 1.638 16.481 1.00 89.88 140 ILE A C 1
ATOM 1073 O O . ILE A 1 140 ? -14.000 2.057 17.539 1.00 89.88 140 ILE A O 1
ATOM 1077 N N . LYS A 1 141 ? -13.594 2.380 15.370 1.00 86.94 141 LYS A N 1
ATOM 1078 C CA . LYS A 1 141 ? -14.181 3.727 15.360 1.00 86.94 141 LYS A CA 1
ATOM 1079 C C . LYS A 1 141 ? -15.692 3.735 15.552 1.00 86.94 141 LYS A C 1
ATOM 1081 O O . LYS A 1 141 ? -16.222 4.736 16.020 1.00 86.94 141 LYS A O 1
ATOM 1086 N N . THR A 1 142 ? -16.369 2.650 15.194 1.00 85.62 142 THR A N 1
ATOM 1087 C CA . THR A 1 142 ? -17.828 2.524 15.300 1.00 85.62 142 THR A CA 1
ATOM 1088 C C . THR A 1 142 ? -18.274 1.728 16.530 1.00 85.62 142 THR A C 1
ATOM 1090 O O . THR A 1 142 ? -19.475 1.567 16.738 1.00 85.62 142 THR A O 1
ATOM 1093 N N . GLY A 1 143 ? -17.340 1.220 17.345 1.00 87.50 143 GLY A N 1
ATOM 1094 C CA . GLY A 1 1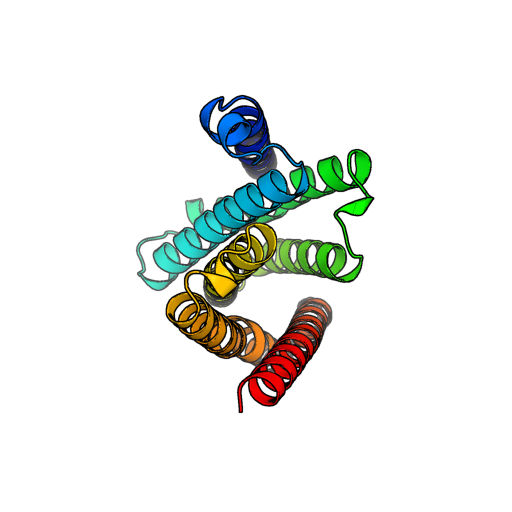43 ? -17.638 0.327 18.471 1.00 87.50 143 GLY A CA 1
ATOM 1095 C C . GLY A 1 143 ? -18.097 -1.073 18.038 1.00 87.50 143 GLY A C 1
ATOM 1096 O O . GLY A 1 143 ? -18.589 -1.864 18.852 1.00 87.50 143 GLY A O 1
ATOM 1097 N N . ALA A 1 144 ? -17.986 -1.400 16.746 1.00 88.44 144 ALA A N 1
ATOM 1098 C CA . ALA A 1 144 ? -18.458 -2.666 16.197 1.00 88.44 144 ALA A CA 1
ATOM 1099 C C . ALA A 1 144 ? -17.610 -3.859 16.661 1.00 88.44 144 ALA A C 1
ATOM 1101 O O . ALA A 1 144 ? -18.099 -4.986 16.649 1.00 88.44 144 ALA A O 1
ATOM 1102 N N . GLU A 1 145 ? -16.379 -3.631 17.117 1.00 90.94 145 GLU A N 1
ATOM 1103 C CA . GLU A 1 145 ? -15.525 -4.644 17.738 1.00 90.94 145 GLU A CA 1
ATOM 1104 C C . GLU A 1 145 ? -16.163 -5.254 18.990 1.00 90.94 145 GLU A C 1
ATOM 1106 O O . GLU A 1 145 ? -16.063 -6.461 19.193 1.00 90.94 145 GLU A O 1
ATOM 1111 N N . SER A 1 146 ? -16.892 -4.455 19.777 1.00 89.88 146 SER A N 1
ATOM 1112 C CA . SER A 1 146 ? -17.592 -4.936 20.976 1.00 89.88 146 SER A CA 1
ATOM 1113 C C . SER A 1 146 ? -18.860 -5.712 20.621 1.00 89.88 146 SER A C 1
ATOM 1115 O O . SER A 1 146 ? -19.197 -6.708 21.256 1.00 89.88 146 SER A O 1
ATOM 1117 N N . ARG A 1 147 ? -19.568 -5.276 19.572 1.00 92.06 147 ARG A N 1
ATOM 1118 C CA . ARG A 1 147 ? -20.814 -5.910 19.124 1.00 92.06 147 ARG A CA 1
ATOM 1119 C C . ARG A 1 147 ? -20.548 -7.198 18.318 1.00 92.06 147 ARG A C 1
ATOM 1121 O O . ARG A 1 147 ? -21.384 -8.096 18.324 1.00 92.06 147 ARG A O 1
ATOM 1128 N N . TRP A 1 148 ? -19.421 -7.280 17.601 1.00 92.06 148 TRP A N 1
ATOM 1129 C CA . TRP A 1 148 ? -19.065 -8.362 16.664 1.00 92.06 148 TRP A CA 1
ATOM 1130 C C . TRP A 1 148 ? -17.643 -8.900 16.954 1.00 92.06 148 TRP A C 1
ATOM 1132 O O . TRP A 1 148 ? -16.787 -8.915 16.061 1.00 92.06 148 TRP A O 1
ATOM 1142 N N . PRO A 1 149 ? -17.360 -9.384 18.180 1.00 90.56 149 PRO A N 1
ATOM 1143 C CA . PRO A 1 149 ? -15.994 -9.677 18.627 1.00 90.56 149 PRO A CA 1
ATOM 1144 C C . PRO A 1 149 ? -15.311 -10.778 17.811 1.00 90.56 149 PRO A C 1
ATOM 1146 O O . PRO A 1 149 ? -14.132 -10.675 17.484 1.00 90.56 149 PRO A O 1
ATOM 1149 N N . ARG A 1 150 ? -16.057 -11.812 17.396 1.00 92.44 150 ARG A N 1
ATOM 1150 C CA . ARG A 1 150 ? -15.514 -12.898 16.560 1.00 92.44 150 ARG A CA 1
ATOM 1151 C C . ARG A 1 150 ? -15.034 -12.389 15.200 1.00 92.44 150 ARG A C 1
ATOM 1153 O O . ARG A 1 150 ? -13.962 -12.779 14.750 1.00 92.44 150 ARG A O 1
ATOM 1160 N N . VAL A 1 151 ? -15.797 -11.494 14.569 1.00 93.69 151 VAL A N 1
ATOM 1161 C CA . VAL A 1 151 ? -15.425 -10.890 13.279 1.00 93.69 151 VAL A CA 1
ATOM 1162 C C . VAL A 1 151 ? -14.188 -10.014 13.444 1.00 93.69 151 VAL A C 1
ATOM 1164 O O . VAL A 1 151 ? -13.276 -10.091 12.625 1.00 93.69 151 VAL A O 1
ATOM 1167 N N . PHE A 1 152 ? -14.110 -9.246 14.532 1.00 92.50 152 PHE A N 1
ATOM 1168 C CA . PHE A 1 152 ? -12.941 -8.422 14.828 1.00 92.50 152 PHE A CA 1
ATOM 1169 C C . PHE A 1 152 ? -11.668 -9.259 15.039 1.00 92.50 152 PHE A C 1
ATOM 1171 O O . PHE A 1 152 ? -10.611 -8.908 14.511 1.00 92.50 152 PHE A O 1
ATOM 1178 N N . ILE A 1 153 ? -11.766 -10.390 15.746 1.00 91.56 153 ILE A N 1
ATOM 1179 C CA . ILE A 1 153 ? -10.648 -11.326 15.952 1.00 91.56 153 ILE A CA 1
ATOM 1180 C C . ILE A 1 153 ? -10.195 -11.932 14.621 1.00 91.56 153 ILE A C 1
ATOM 1182 O O . ILE A 1 153 ? -9.006 -11.886 14.307 1.00 91.56 153 ILE A O 1
ATOM 1186 N N . VAL A 1 154 ? -11.128 -12.447 13.811 1.00 93.94 154 VAL A N 1
ATOM 1187 C CA . VAL A 1 154 ? -10.813 -13.015 12.488 1.00 93.94 154 VAL A CA 1
ATOM 1188 C C . VAL A 1 154 ? -10.171 -11.962 11.584 1.00 93.94 154 VAL A C 1
ATOM 1190 O O . VAL A 1 154 ? -9.145 -12.235 10.965 1.00 93.94 154 VAL A O 1
ATOM 1193 N N . ASN A 1 155 ? -10.710 -10.741 11.552 1.00 95.19 155 ASN A N 1
ATOM 1194 C CA . ASN A 1 155 ? -10.130 -9.639 10.790 1.00 95.19 155 ASN A CA 1
ATOM 1195 C C . ASN A 1 155 ? -8.722 -9.268 11.284 1.00 95.19 155 ASN A C 1
ATOM 1197 O O . ASN A 1 155 ? -7.833 -9.016 10.477 1.00 95.19 155 ASN A O 1
ATOM 1201 N N . SER A 1 156 ? -8.493 -9.264 12.599 1.00 94.38 156 SER A N 1
ATOM 1202 C CA . SER A 1 156 ? -7.179 -8.970 13.185 1.00 94.38 156 SER A CA 1
ATOM 1203 C C . SER A 1 156 ? -6.148 -10.050 12.849 1.00 94.38 156 SER A C 1
ATOM 1205 O O . SER A 1 156 ? -5.007 -9.731 12.517 1.00 94.38 156 SER A O 1
ATOM 1207 N N . ALA A 1 157 ? -6.547 -11.324 12.866 1.00 94.56 157 ALA A N 1
ATOM 1208 C CA . ALA A 1 157 ? -5.704 -12.425 12.410 1.00 94.56 157 ALA A CA 1
ATOM 1209 C C . ALA A 1 157 ? -5.403 -12.307 10.907 1.00 94.56 157 ALA A C 1
ATOM 1211 O O . ALA A 1 157 ? -4.244 -12.403 10.504 1.00 94.56 157 ALA A O 1
ATOM 1212 N N . ALA A 1 158 ? -6.418 -12.016 10.085 1.00 96.56 158 ALA A N 1
ATOM 1213 C CA . ALA A 1 158 ? -6.247 -11.768 8.656 1.00 96.56 158 ALA A CA 1
ATOM 1214 C C . ALA A 1 158 ? -5.292 -10.594 8.394 1.00 96.56 158 ALA A C 1
ATOM 1216 O O . ALA A 1 158 ? -4.412 -10.705 7.542 1.00 96.56 158 ALA A O 1
ATOM 1217 N N . LEU A 1 159 ? -5.399 -9.501 9.158 1.00 96.81 159 LEU A N 1
ATOM 1218 C CA . LEU A 1 159 ? -4.466 -8.377 9.102 1.00 96.81 159 LEU A CA 1
ATOM 1219 C C . LEU A 1 159 ? -3.037 -8.833 9.400 1.00 96.81 159 LEU A C 1
ATOM 1221 O O . LEU A 1 159 ? -2.159 -8.591 8.583 1.00 96.81 159 LEU A O 1
ATOM 1225 N N . LEU A 1 160 ? -2.787 -9.510 10.523 1.00 97.06 160 LEU A N 1
ATOM 1226 C CA . LEU A 1 160 ? -1.433 -9.944 10.888 1.00 97.06 160 LEU A CA 1
ATOM 1227 C C . LEU A 1 160 ? -0.822 -10.879 9.839 1.00 97.06 160 LEU A C 1
ATOM 1229 O O . LEU A 1 160 ? 0.324 -10.681 9.436 1.00 97.06 160 LEU A O 1
ATOM 1233 N N . LEU A 1 161 ? -1.592 -11.861 9.366 1.00 97.06 161 LEU A N 1
ATOM 1234 C CA . LEU A 1 161 ? -1.129 -12.832 8.376 1.00 97.06 161 LEU A CA 1
ATOM 1235 C C . LEU A 1 161 ? -0.840 -12.172 7.027 1.00 97.06 161 LEU A C 1
ATOM 1237 O O . LEU A 1 161 ? 0.227 -12.388 6.451 1.00 97.06 161 LEU A O 1
ATOM 1241 N N . THR A 1 162 ? -1.756 -11.336 6.532 1.00 97.12 162 THR A N 1
ATOM 1242 C CA . THR A 1 162 ? -1.560 -10.640 5.252 1.00 97.12 162 THR A CA 1
ATOM 1243 C C . THR A 1 162 ? -0.437 -9.611 5.338 1.00 97.12 162 THR A C 1
ATOM 1245 O O . THR A 1 162 ? 0.384 -9.534 4.428 1.00 97.12 162 THR A O 1
ATOM 1248 N N . PHE A 1 163 ? -0.324 -8.870 6.443 1.00 97.94 163 PHE A N 1
ATOM 1249 C CA . PHE A 1 163 ? 0.740 -7.885 6.640 1.00 97.94 163 PHE A CA 1
ATOM 1250 C C . PHE A 1 163 ? 2.118 -8.558 6.710 1.00 97.94 163 PHE A C 1
ATOM 1252 O O . PHE A 1 163 ? 3.050 -8.128 6.029 1.00 97.94 163 PHE A O 1
ATOM 1259 N N . LEU A 1 164 ? 2.252 -9.655 7.464 1.00 98.00 164 LEU A N 1
ATOM 1260 C CA . LEU A 1 164 ? 3.498 -10.421 7.524 1.00 98.00 164 LEU A CA 1
ATOM 1261 C C . LEU A 1 164 ? 3.867 -10.995 6.150 1.00 98.00 164 LEU A C 1
ATOM 1263 O O . LEU A 1 164 ? 4.983 -10.796 5.668 1.00 98.00 164 LEU A O 1
ATOM 1267 N N . ARG A 1 165 ? 2.927 -11.695 5.502 1.00 97.00 165 ARG A N 1
ATOM 1268 C CA . ARG A 1 165 ? 3.196 -12.409 4.248 1.00 97.00 165 ARG A CA 1
ATOM 1269 C C . ARG A 1 165 ? 3.467 -11.473 3.081 1.00 97.00 165 ARG A C 1
ATOM 1271 O O . ARG A 1 165 ? 4.352 -11.765 2.276 1.00 97.00 165 ARG A O 1
ATOM 1278 N N . PHE A 1 166 ? 2.670 -10.419 2.944 1.00 96.69 166 PHE A N 1
ATOM 1279 C CA . PHE A 1 166 ? 2.689 -9.598 1.744 1.00 96.69 166 PHE A CA 1
ATOM 1280 C C . PHE A 1 166 ? 3.488 -8.310 1.902 1.00 96.69 166 PHE A C 1
ATOM 1282 O O . PHE A 1 166 ? 4.088 -7.887 0.923 1.00 96.69 166 PHE A O 1
ATOM 1289 N N . ARG A 1 167 ? 3.565 -7.708 3.096 1.00 96.38 167 ARG A N 1
ATOM 1290 C CA . ARG A 1 167 ? 4.404 -6.520 3.316 1.00 96.38 167 ARG A CA 1
ATOM 1291 C C . ARG A 1 167 ? 5.773 -6.902 3.855 1.00 96.38 167 ARG A C 1
ATOM 1293 O O . ARG A 1 167 ? 6.779 -6.705 3.182 1.00 96.38 167 ARG A O 1
ATOM 1300 N N . VAL A 1 168 ? 5.831 -7.484 5.049 1.00 98.19 168 VAL A N 1
ATOM 1301 C CA . VAL A 1 168 ? 7.111 -7.728 5.731 1.00 98.19 168 VAL A CA 1
ATOM 1302 C C . VAL A 1 168 ? 8.007 -8.660 4.919 1.00 98.19 168 VAL A C 1
ATOM 1304 O O . VAL A 1 168 ? 9.129 -8.284 4.579 1.00 98.19 168 VAL A O 1
ATOM 1307 N N . TYR A 1 169 ? 7.512 -9.846 4.563 1.00 97.94 169 TYR A N 1
ATOM 1308 C CA . TYR A 1 169 ? 8.299 -10.825 3.819 1.00 97.94 169 TYR A CA 1
ATOM 1309 C C . TYR A 1 169 ? 8.688 -10.315 2.426 1.00 97.94 169 TYR A C 1
ATOM 1311 O O . TYR A 1 169 ? 9.862 -10.369 2.076 1.00 97.94 169 TYR A O 1
ATOM 1319 N N . THR A 1 170 ? 7.743 -9.762 1.659 1.00 97.25 170 THR A N 1
ATOM 1320 C CA . THR A 1 170 ? 7.997 -9.280 0.289 1.00 97.25 170 THR A CA 1
ATOM 1321 C C . THR A 1 170 ? 9.073 -8.198 0.248 1.00 97.25 170 THR A C 1
ATOM 1323 O O . THR A 1 170 ? 10.043 -8.336 -0.490 1.00 97.25 170 THR A O 1
ATOM 1326 N N . PHE A 1 171 ? 8.960 -7.143 1.063 1.00 97.56 171 PHE A N 1
ATOM 1327 C CA . PHE A 1 171 ? 9.945 -6.056 1.026 1.00 97.56 171 PHE A CA 1
ATOM 1328 C C . PHE A 1 171 ? 11.287 -6.453 1.649 1.00 97.56 171 PHE A C 1
ATOM 1330 O O . PHE A 1 171 ? 12.325 -5.973 1.198 1.00 97.56 171 PHE A O 1
ATOM 1337 N N . THR A 1 172 ? 11.290 -7.364 2.629 1.00 98.31 172 THR A N 1
ATOM 1338 C CA . THR A 1 172 ? 12.538 -7.947 3.148 1.00 98.31 172 THR A CA 1
ATOM 1339 C C . THR A 1 172 ? 13.244 -8.748 2.053 1.00 98.31 172 THR A C 1
ATOM 1341 O O . THR A 1 172 ? 14.430 -8.538 1.811 1.00 98.31 172 THR A O 1
ATOM 1344 N N . LEU A 1 173 ? 12.513 -9.614 1.344 1.00 97.62 173 LEU A N 1
ATOM 1345 C CA . LEU A 1 173 ? 13.043 -10.397 0.231 1.00 97.62 173 LEU A CA 1
ATOM 1346 C C . LEU A 1 173 ? 13.591 -9.493 -0.877 1.00 97.62 173 LEU A C 1
ATOM 1348 O O . LEU A 1 173 ? 14.713 -9.700 -1.323 1.00 97.62 173 LEU A O 1
ATOM 1352 N N . PHE A 1 174 ? 12.858 -8.450 -1.268 1.00 97.25 174 PHE A N 1
ATOM 1353 C CA . PHE A 1 174 ? 13.319 -7.521 -2.302 1.00 97.25 174 PHE A CA 1
ATOM 1354 C C . PHE A 1 174 ? 14.594 -6.782 -1.909 1.00 97.25 174 PHE A C 1
ATOM 1356 O O . PHE A 1 174 ? 15.463 -6.587 -2.754 1.00 97.25 174 PHE A O 1
ATOM 1363 N N . ALA A 1 175 ? 14.738 -6.388 -0.641 1.00 97.06 175 ALA A N 1
ATOM 1364 C CA . ALA A 1 175 ? 15.975 -5.781 -0.165 1.00 97.06 175 ALA A CA 1
ATOM 1365 C C . ALA A 1 175 ? 17.158 -6.763 -0.271 1.00 97.06 175 ALA A C 1
ATOM 1367 O O . ALA A 1 175 ? 18.225 -6.379 -0.750 1.00 97.06 175 ALA A O 1
ATOM 1368 N N . PHE A 1 176 ? 16.965 -8.036 0.098 1.00 97.19 176 PHE A N 1
ATOM 1369 C CA . PHE A 1 176 ? 17.988 -9.077 -0.069 1.00 97.19 176 PHE A CA 1
ATOM 1370 C C . PHE A 1 176 ? 18.333 -9.333 -1.541 1.00 97.19 176 PHE A C 1
ATOM 1372 O O . PHE A 1 176 ? 19.510 -9.392 -1.898 1.00 97.19 176 PHE A O 1
ATOM 1379 N N . GLU A 1 177 ? 17.326 -9.441 -2.405 1.00 96.06 177 GLU A N 1
ATOM 1380 C CA . GLU A 1 177 ? 17.517 -9.621 -3.845 1.00 96.06 177 GLU A CA 1
ATOM 1381 C C . GLU A 1 177 ? 18.249 -8.428 -4.468 1.00 96.06 177 GLU A C 1
ATOM 1383 O O . GLU A 1 177 ? 19.150 -8.629 -5.278 1.00 96.06 177 GLU A O 1
ATOM 1388 N N . ALA A 1 178 ? 17.941 -7.196 -4.051 1.00 95.69 178 ALA A N 1
ATOM 1389 C CA . ALA A 1 178 ? 18.633 -5.999 -4.522 1.00 95.69 178 ALA A CA 1
ATOM 1390 C C . 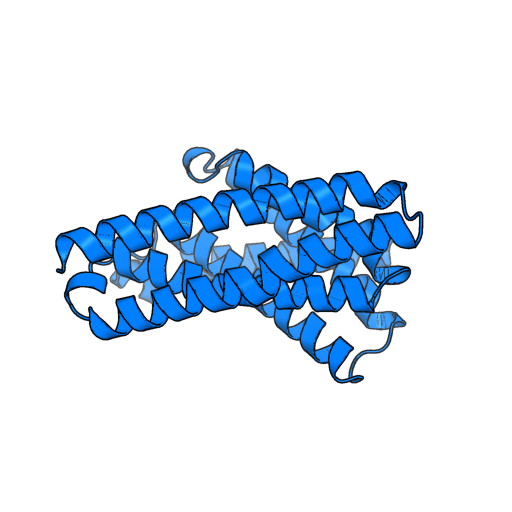ALA A 1 178 ? 20.122 -5.997 -4.144 1.00 95.69 178 ALA A C 1
ATOM 1392 O O . ALA A 1 178 ? 20.948 -5.586 -4.958 1.00 95.69 178 ALA A O 1
ATOM 1393 N N . VAL A 1 179 ? 20.485 -6.496 -2.955 1.00 96.50 179 VAL A N 1
ATOM 1394 C CA . VAL A 1 179 ? 21.893 -6.695 -2.566 1.00 96.50 179 VAL A CA 1
ATOM 1395 C C . VAL A 1 179 ? 22.548 -7.755 -3.452 1.00 96.50 179 VAL A C 1
ATOM 1397 O O . VAL A 1 179 ? 23.609 -7.507 -4.024 1.00 96.50 179 VAL A O 1
ATOM 1400 N N . ALA A 1 180 ? 21.906 -8.916 -3.611 1.00 96.38 180 ALA A N 1
ATOM 1401 C CA . ALA A 1 180 ? 22.440 -10.024 -4.403 1.00 96.38 180 ALA A CA 1
ATOM 1402 C C . ALA A 1 180 ? 22.641 -9.646 -5.882 1.00 96.38 180 ALA A C 1
ATOM 1404 O O . ALA A 1 180 ? 23.655 -9.991 -6.487 1.00 96.38 180 ALA A O 1
ATOM 1405 N N . GLN A 1 181 ? 21.699 -8.890 -6.448 1.00 94.88 181 GLN A N 1
ATOM 1406 C CA . GLN A 1 181 ? 21.705 -8.436 -7.839 1.00 94.88 181 GLN A CA 1
ATOM 1407 C C . GLN A 1 181 ? 22.422 -7.089 -8.037 1.00 94.88 181 GLN A C 1
ATOM 1409 O O . GLN A 1 181 ? 22.461 -6.577 -9.153 1.00 94.88 181 GLN A O 1
ATOM 1414 N N . LYS A 1 182 ? 23.011 -6.509 -6.980 1.00 95.25 182 LYS A N 1
ATOM 1415 C CA . LYS A 1 182 ? 23.739 -5.226 -7.012 1.00 95.25 182 LYS A CA 1
ATOM 1416 C C . LYS A 1 182 ? 22.900 -4.046 -7.535 1.00 95.25 182 LYS A C 1
ATOM 1418 O O . LYS A 1 182 ? 23.425 -3.126 -8.162 1.00 95.25 182 LYS A O 1
ATOM 1423 N N . VAL A 1 183 ? 21.600 -4.027 -7.236 1.00 93.31 183 VAL A N 1
ATOM 1424 C CA . VAL A 1 183 ? 20.664 -2.943 -7.596 1.00 93.31 183 VAL A CA 1
ATOM 1425 C C . VAL A 1 183 ? 20.730 -1.820 -6.551 1.00 93.31 183 VAL A C 1
ATOM 1427 O O . VAL A 1 183 ? 19.742 -1.441 -5.919 1.00 93.31 183 VAL A O 1
ATOM 1430 N N . TRP A 1 184 ? 21.936 -1.282 -6.351 1.00 92.62 184 TRP A N 1
ATOM 1431 C CA . TRP A 1 184 ? 22.237 -0.304 -5.302 1.00 92.62 184 TRP A CA 1
ATOM 1432 C C . TRP A 1 184 ? 21.345 0.946 -5.305 1.00 92.62 184 TRP A C 1
ATOM 1434 O O . TRP A 1 184 ? 20.962 1.370 -4.216 1.00 92.62 184 TRP A O 1
ATOM 1444 N N . PRO A 1 185 ? 20.940 1.519 -6.460 1.00 94.12 185 PRO A N 1
ATOM 1445 C CA . PRO A 1 185 ? 20.094 2.714 -6.462 1.00 94.12 185 PRO A CA 1
ATOM 1446 C C . PRO A 1 185 ? 18.708 2.515 -5.831 1.00 94.12 185 PRO A C 1
ATOM 1448 O O . PRO A 1 185 ? 18.129 3.472 -5.325 1.00 94.12 185 PRO A O 1
ATOM 1451 N N . LEU A 1 186 ? 18.163 1.290 -5.847 1.00 93.50 186 LEU A N 1
ATOM 1452 C CA . LEU A 1 186 ? 16.846 0.997 -5.263 1.00 93.50 186 LEU A CA 1
ATOM 1453 C C . LEU A 1 186 ? 16.933 0.545 -3.800 1.00 93.50 186 LEU A C 1
ATOM 1455 O O . LEU A 1 186 ? 15.936 0.608 -3.077 1.00 93.50 186 LEU A O 1
ATOM 1459 N N . LEU A 1 187 ? 18.115 0.110 -3.351 1.00 94.62 187 LEU A N 1
ATOM 1460 C CA . LEU A 1 187 ? 18.305 -0.491 -2.034 1.00 94.62 187 LEU A CA 1
ATOM 1461 C C . LEU A 1 187 ? 17.882 0.423 -0.870 1.00 94.62 187 LEU A C 1
ATOM 1463 O O . LEU A 1 187 ? 17.185 -0.079 0.009 1.00 94.62 187 LEU A O 1
ATOM 1467 N N . PRO A 1 188 ? 18.198 1.736 -0.836 1.00 95.62 188 PRO A N 1
ATOM 1468 C CA . PRO A 1 188 ? 17.754 2.599 0.260 1.00 95.62 188 PRO A CA 1
ATOM 1469 C C . PRO A 1 188 ? 16.227 2.666 0.393 1.00 95.62 188 PRO A C 1
ATOM 1471 O O . PRO A 1 188 ? 15.702 2.623 1.504 1.00 95.62 188 PRO A O 1
ATOM 1474 N N . MET A 1 189 ? 15.504 2.712 -0.732 1.00 96.25 189 MET A N 1
ATOM 1475 C CA . MET A 1 189 ? 14.038 2.730 -0.732 1.00 96.25 189 MET A CA 1
ATOM 1476 C C . MET A 1 189 ? 13.469 1.389 -0.258 1.00 96.25 189 MET A C 1
ATOM 1478 O O . MET A 1 189 ? 12.577 1.361 0.587 1.00 96.25 189 MET A O 1
ATOM 1482 N N . LEU A 1 190 ? 14.019 0.274 -0.747 1.00 96.81 190 LEU A N 1
ATOM 1483 C CA . LEU A 1 190 ? 13.609 -1.071 -0.337 1.00 96.81 190 LEU A CA 1
ATOM 1484 C C . LEU A 1 190 ? 13.877 -1.331 1.150 1.00 96.81 190 LEU A C 1
ATOM 1486 O O . LEU A 1 190 ? 12.987 -1.800 1.856 1.00 96.81 190 LEU A O 1
ATOM 1490 N N . ALA A 1 191 ? 15.066 -0.976 1.640 1.00 96.31 191 ALA A N 1
ATOM 1491 C CA . ALA A 1 191 ? 15.430 -1.096 3.048 1.00 96.31 191 ALA A CA 1
ATOM 1492 C C . ALA A 1 191 ? 14.549 -0.203 3.935 1.00 96.31 191 ALA A C 1
ATOM 1494 O O . ALA A 1 191 ? 14.079 -0.652 4.981 1.00 96.31 191 ALA A O 1
ATOM 1495 N N . GLY A 1 192 ? 14.258 1.028 3.496 1.00 95.94 192 GLY A N 1
ATOM 1496 C CA . GLY A 1 192 ? 13.341 1.934 4.186 1.00 95.94 192 GLY A CA 1
ATOM 1497 C C . GLY A 1 192 ? 11.929 1.358 4.310 1.00 95.94 192 GLY A C 1
ATOM 1498 O O . GLY A 1 192 ? 11.366 1.331 5.405 1.00 95.94 192 GLY A O 1
ATOM 1499 N N . LEU A 1 193 ? 11.369 0.825 3.218 1.00 96.81 193 LEU A N 1
ATOM 1500 C CA . LEU A 1 193 ? 10.051 0.180 3.239 1.00 96.81 193 LEU A CA 1
ATOM 1501 C C . LEU A 1 193 ? 10.043 -1.091 4.090 1.00 96.81 193 LEU A C 1
ATOM 1503 O O . LEU A 1 193 ? 9.110 -1.291 4.867 1.00 96.81 193 LEU A O 1
ATOM 1507 N N . ALA A 1 194 ? 11.071 -1.935 3.987 1.00 97.44 194 ALA A N 1
ATOM 1508 C CA . ALA A 1 194 ? 11.199 -3.131 4.815 1.00 97.44 194 ALA A CA 1
ATOM 1509 C C . ALA A 1 194 ? 11.248 -2.770 6.310 1.00 97.44 194 ALA A C 1
ATOM 1511 O O . ALA A 1 194 ? 10.510 -3.355 7.104 1.00 97.44 194 ALA A O 1
ATOM 1512 N N . GLY A 1 195 ? 12.044 -1.764 6.685 1.00 97.25 195 GLY A N 1
ATOM 1513 C CA . GLY A 1 195 ? 12.145 -1.275 8.060 1.00 97.25 195 GLY A CA 1
ATOM 1514 C C . GLY A 1 195 ? 10.822 -0.726 8.599 1.00 97.25 195 GLY A C 1
ATOM 1515 O O . GLY A 1 195 ? 10.401 -1.107 9.692 1.00 97.25 195 GLY A O 1
ATOM 1516 N N . LEU A 1 196 ? 10.120 0.106 7.819 1.00 96.75 196 LEU A N 1
ATOM 1517 C CA . LEU A 1 196 ? 8.796 0.627 8.190 1.00 96.75 196 LEU A CA 1
ATOM 1518 C C . LEU A 1 196 ? 7.758 -0.494 8.348 1.00 96.75 196 LEU A C 1
ATOM 1520 O O . LEU A 1 196 ? 6.987 -0.494 9.309 1.00 96.75 196 LEU A O 1
ATOM 1524 N N . ASN A 1 197 ? 7.769 -1.489 7.457 1.00 97.81 197 ASN A N 1
ATOM 1525 C CA . ASN A 1 197 ? 6.870 -2.638 7.554 1.00 97.81 197 ASN A CA 1
ATOM 1526 C C . ASN A 1 197 ? 7.159 -3.484 8.804 1.00 97.81 197 ASN A C 1
ATOM 1528 O O . ASN A 1 197 ? 6.221 -3.863 9.504 1.00 97.81 197 ASN A O 1
ATOM 1532 N N . TRP A 1 198 ? 8.426 -3.737 9.142 1.00 98.12 198 TRP A N 1
ATOM 1533 C CA . TRP A 1 198 ? 8.784 -4.410 10.396 1.00 98.12 198 TRP A CA 1
ATOM 1534 C C . TRP A 1 198 ? 8.357 -3.608 11.630 1.00 98.12 198 TRP A C 1
ATOM 1536 O O . TRP A 1 198 ? 7.799 -4.177 12.570 1.00 98.12 198 TRP A O 1
ATOM 1546 N N . TYR A 1 199 ? 8.559 -2.288 11.614 1.00 97.31 199 TYR A N 1
ATOM 1547 C CA . TYR A 1 199 ? 8.131 -1.394 12.689 1.00 97.31 199 TYR A CA 1
ATOM 1548 C C . TYR A 1 199 ? 6.616 -1.471 12.935 1.00 97.31 199 TYR A C 1
ATOM 1550 O O . TYR A 1 199 ? 6.173 -1.695 14.068 1.00 97.31 199 TYR A O 1
ATOM 1558 N N . TRP A 1 200 ? 5.808 -1.343 11.879 1.00 96.88 200 TRP A N 1
ATOM 1559 C CA . TRP A 1 200 ? 4.353 -1.428 11.994 1.00 9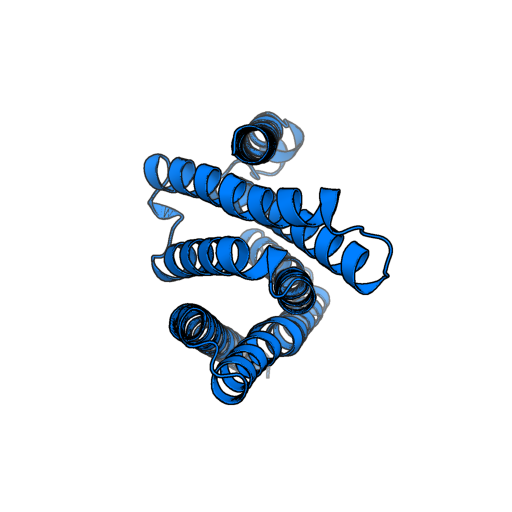6.88 200 TRP A CA 1
ATOM 1560 C C . TRP A 1 200 ? 3.865 -2.828 12.343 1.00 96.88 200 TRP A C 1
ATOM 1562 O O . TRP A 1 200 ? 2.949 -2.958 13.154 1.00 96.88 200 TRP A O 1
ATOM 1572 N N . PHE A 1 201 ? 4.500 -3.878 11.822 1.00 97.69 201 PHE A N 1
ATOM 1573 C CA . PHE A 1 201 ? 4.180 -5.244 12.219 1.00 97.69 201 PHE A CA 1
ATOM 1574 C C . PHE A 1 201 ? 4.423 -5.463 13.719 1.00 97.69 201 PHE A C 1
ATOM 1576 O O . PHE A 1 201 ? 3.551 -5.977 14.417 1.00 97.69 201 PHE A O 1
ATOM 1583 N N . GLY A 1 202 ? 5.539 -4.962 14.260 1.00 97.62 202 GLY A N 1
ATOM 1584 C CA . GLY A 1 202 ? 5.803 -4.979 15.702 1.00 97.62 202 GLY A CA 1
ATOM 1585 C C . GLY A 1 202 ? 4.749 -4.219 16.519 1.00 97.62 202 GLY A C 1
ATOM 1586 O O . GLY A 1 202 ? 4.333 -4.676 17.586 1.00 97.62 202 GLY A O 1
ATOM 1587 N N . LEU A 1 203 ? 4.257 -3.081 16.019 1.00 95.50 203 LEU A N 1
ATOM 1588 C CA . LEU A 1 203 ? 3.140 -2.360 16.641 1.00 95.50 203 LEU A CA 1
ATOM 1589 C C . LEU A 1 203 ? 1.838 -3.169 16.633 1.00 95.50 203 LEU A C 1
ATOM 1591 O O . LEU A 1 203 ? 1.150 -3.202 17.655 1.00 95.50 203 LEU A O 1
ATOM 1595 N N . LEU A 1 204 ? 1.509 -3.827 15.520 1.00 94.94 204 LEU A N 1
ATOM 1596 C CA . LEU A 1 204 ? 0.322 -4.677 15.410 1.00 94.94 204 LEU A CA 1
ATOM 1597 C C . LEU A 1 204 ? 0.400 -5.866 16.375 1.00 94.94 204 LEU A C 1
ATOM 1599 O O . LEU A 1 204 ? -0.555 -6.106 17.111 1.00 94.94 204 LEU A O 1
ATOM 1603 N N . CYS A 1 205 ? 1.548 -6.544 16.453 1.00 95.38 205 CYS A N 1
ATOM 1604 C CA . CYS A 1 205 ? 1.768 -7.652 17.385 1.00 95.38 205 CYS A CA 1
ATOM 1605 C C . CYS A 1 205 ? 1.628 -7.216 18.850 1.00 95.38 205 CYS A C 1
ATOM 1607 O O . CYS A 1 205 ? 0.951 -7.888 19.625 1.00 95.38 205 CYS A O 1
ATOM 1609 N N . ARG A 1 206 ? 2.193 -6.061 19.234 1.00 94.31 206 ARG A N 1
ATOM 1610 C CA . ARG A 1 206 ? 2.032 -5.522 20.599 1.00 94.31 206 ARG A CA 1
ATOM 1611 C C . ARG A 1 206 ? 0.573 -5.22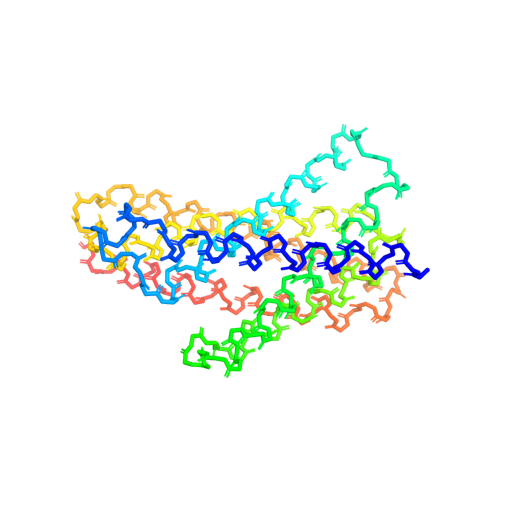8 20.938 1.00 94.31 206 ARG A C 1
ATOM 1613 O O . ARG A 1 206 ? 0.130 -5.539 22.040 1.00 94.31 206 ARG A O 1
ATOM 1620 N N . LYS A 1 207 ? -0.183 -4.656 19.996 1.00 89.50 207 LYS A N 1
ATOM 1621 C CA . LYS A 1 207 ? -1.619 -4.403 20.181 1.00 89.50 207 LYS A CA 1
ATOM 1622 C C . LYS A 1 207 ? -2.406 -5.706 20.313 1.00 89.50 207 LYS A C 1
ATOM 1624 O O . LYS A 1 207 ? -3.237 -5.809 21.207 1.00 89.50 207 LYS A O 1
ATOM 1629 N N . ALA A 1 208 ? -2.116 -6.700 19.475 1.00 87.62 208 ALA A N 1
ATOM 1630 C CA . ALA A 1 208 ? -2.756 -8.011 19.541 1.00 87.62 208 ALA A CA 1
ATOM 1631 C C . ALA A 1 208 ? -2.487 -8.710 20.884 1.00 87.62 208 ALA A C 1
ATOM 1633 O O . ALA A 1 208 ? -3.419 -9.210 21.509 1.00 87.62 208 ALA A O 1
ATOM 1634 N N . TYR A 1 209 ? -1.244 -8.666 21.370 1.00 87.75 209 TYR A N 1
ATOM 1635 C CA . TYR A 1 209 ? -0.877 -9.204 22.680 1.00 87.75 209 TYR A CA 1
ATOM 1636 C C . TYR A 1 209 ? -1.622 -8.505 23.826 1.00 87.75 209 TYR A C 1
ATOM 1638 O O . TYR A 1 209 ? -2.201 -9.167 24.683 1.00 87.75 209 TYR A O 1
ATOM 1646 N N . ALA A 1 210 ? -1.685 -7.170 23.807 1.00 86.50 210 ALA A N 1
ATOM 1647 C CA . ALA A 1 210 ? -2.410 -6.403 24.819 1.00 86.50 210 ALA A CA 1
ATOM 1648 C C . ALA A 1 210 ? -3.918 -6.708 24.837 1.00 86.50 210 ALA A C 1
ATOM 1650 O O . ALA A 1 210 ? -4.533 -6.667 25.899 1.00 86.50 210 ALA A O 1
ATOM 1651 N N . VAL A 1 211 ? -4.522 -7.006 23.681 1.00 79.94 211 VAL A N 1
ATOM 1652 C CA . VAL A 1 211 ? -5.919 -7.461 23.607 1.00 79.94 211 VAL A CA 1
ATOM 1653 C C . VAL A 1 211 ? -6.052 -8.862 24.194 1.00 79.94 211 VAL A C 1
ATOM 1655 O O . VAL A 1 211 ? -6.908 -9.060 25.050 1.00 79.94 211 VAL A O 1
ATOM 1658 N N . ALA A 1 212 ? -5.177 -9.796 23.807 1.00 80.25 212 ALA A N 1
ATOM 1659 C CA . ALA A 1 212 ? -5.205 -11.171 24.304 1.00 80.25 212 ALA A CA 1
ATOM 1660 C C . ALA A 1 212 ? -5.126 -11.237 25.839 1.00 80.25 212 ALA A C 1
ATOM 1662 O O . ALA A 1 212 ? -5.886 -11.978 26.454 1.00 80.25 212 ALA A O 1
ATOM 1663 N N . GLN A 1 213 ? -4.283 -10.404 26.460 1.00 81.94 213 GLN A N 1
ATOM 1664 C CA . GLN A 1 213 ? -4.160 -10.314 27.921 1.00 81.94 213 GLN A CA 1
ATOM 1665 C C . GLN A 1 213 ? -5.413 -9.789 28.635 1.00 81.94 213 GLN A C 1
ATOM 1667 O O . GLN A 1 213 ? -5.590 -10.067 29.813 1.00 81.94 213 GLN A O 1
ATOM 1672 N N . ARG A 1 214 ? -6.263 -8.999 27.966 1.00 76.75 214 ARG A N 1
ATOM 1673 C CA . ARG A 1 214 ? -7.518 -8.489 28.555 1.00 76.75 214 ARG A CA 1
ATOM 1674 C C . ARG A 1 214 ? -8.676 -9.474 28.417 1.00 76.75 214 ARG A C 1
ATOM 1676 O O . ARG A 1 214 ? -9.711 -9.273 29.040 1.00 76.75 214 ARG A O 1
ATOM 1683 N N . THR A 1 215 ? -8.532 -10.459 27.535 1.00 69.81 215 THR A N 1
ATOM 1684 C CA . THR A 1 215 ? -9.584 -11.419 27.175 1.00 69.81 215 THR A CA 1
ATOM 1685 C C . THR A 1 215 ? -9.330 -12.833 27.694 1.00 69.81 215 THR A C 1
ATOM 1687 O O . THR A 1 215 ? -10.206 -13.680 27.529 1.00 69.81 215 THR A O 1
ATOM 1690 N N . ALA A 1 216 ? -8.140 -13.091 28.243 1.00 62.69 216 ALA A N 1
ATOM 1691 C CA . ALA A 1 216 ? -7.754 -14.334 28.910 1.00 62.69 216 ALA A CA 1
ATOM 1692 C C . ALA A 1 216 ? -8.056 -14.243 30.409 1.00 62.69 216 ALA A C 1
ATOM 1694 O O . ALA A 1 216 ? -8.485 -15.274 30.968 1.00 62.69 216 ALA A O 1
#

Secondary structure (DSSP, 8-state):
-HHHHHHHHHHHHHHHHHHHHHHH-HHHHTTTTTSHHHHHHHHHHHHHHHHHHHHHHHHTT---HHHHHHHHHHHHHHHHHHHHHHHHH-GGG--HHHHHHHHHHHHHHHHHTTT-HHHHHHHHHGGGGHHHHHHHHHHHHHTHHHHSHHHHHHHHHHHHHHIIIIIIHHHHHHHHHHHHTT-TTTHHHHHHHHHHHHHHHHHHHHHHHHHHHHH-

Sequence (216 aa):
MASQVAAATASAWVFRLAYLALQRATLLRRHGIDSPAFLSRYVSCLHAGALVALGFLWEAGLAAPDWWTPLARAIPIGYLVHDAHLICTEPSLWELSAVAHHVIFALLVYAAAGAYPNHTARAFLAELSVFPLNLGWAMIKTGAESRWPRVFIVNSAALLLTFLRFRVYTFTLFAFEAVAQKVWPLLPMLAGLAGLNWYWFGLLCRKAYAVAQRTA

Radius of gyration: 17.97 Å; chains: 1; bounding box: 51×35×52 Å

Foldseek 3Di:
DVLLVVLLQVLLVVLVVQLVVCCPPVVCVVVVNNDPLNSLLVSLVVLLVQLLVLLVCVVVVVDDLVPSLSNLLNSLSSVLVVVVVCCVVPVVNDDPLVNLLSVLLSVLSNVQCNPPVNLSSLLSNLSVLSVLVSVLVVCVVNVVCVVPVVVNVVSLVVNLVSLCPRQQVSLVVVLVVCVVVVVVVSNVSSVSSNVSSVVVSVVSVVVVVVVVVVVD